Protein AF-A0A7K4FRY7-F1 (afdb_monomer)

Secondary structure (DSSP, 8-state):
--SS----PPEEEEEEEGGGHHHHHHHHHHHHHHTTTS--EEEEEEEPP-SSHHHHHHHHHHHHHHSS-SEEE----HHHHHHHHHHHHHHT--TTGGGGSSEEEETTEEEE-TTTT--HHHHTTSTT--S----S-HHHHHHHHHHHHH-SSGGGHHHHTTTHHHHTTT-EE-TTT--EESSSS--HHHHHHHHS--

pLDDT: mean 86.79, std 13.36, range [37.81, 98.06]

Foldseek 3Di:
DPPPPPPPAAEEEEEEEPLCPLLSVVVVVVVCVVCVPRHHHYHYHYDYADLDVVLRLLSRLLPVLVDPHQEYEYSDALLLLVLVLVVCVVVVFQFPNVLLDQWDDDPNHIYGHPRSPPHLVNVVVPPSRDDHRDHSHPSSNVSSVVCVVPCVPSPVSVVCVVVSCVSLPCWDAAPRRGTTDNDDYHDPSRVVCVVDPD

Nearest PDB structures (foldseek):
  3dlb-assembly1_B  TM=5.133E-01  e=4.926E-01  Thermus thermophilus
  6mmr-assembly1_A  TM=5.847E-01  e=1.868E+00  Rattus norvegicus
  8wgc-assembly1_A  TM=3.407E-01  e=6.276E-01  Homo sapiens
  6mmp-assembly1_C  TM=5.181E-01  e=7.523E+00  Rattus norvegicus

Mean predicted aligned error: 6.21 Å

Solvent-accessible surface area (backbone atoms only — not comparable to full-atom values): 11343 Å² total; per-residue (Å²): 144,81,79,80,78,73,64,78,60,52,45,34,35,38,45,40,38,71,62,30,49,48,50,41,55,52,49,51,54,51,51,54,66,76,30,72,91,56,69,57,47,74,43,80,43,80,45,80,74,37,67,44,60,69,56,28,53,47,52,48,40,45,50,57,70,72,47,90,46,48,37,36,38,37,59,47,29,19,54,55,47,46,29,48,52,53,48,19,60,77,68,76,50,55,37,65,66,70,60,67,41,48,60,47,76,56,98,89,26,40,38,35,19,86,31,41,88,35,44,67,75,70,44,51,82,39,92,65,44,87,73,78,78,65,57,69,16,61,67,56,36,49,43,43,53,49,44,56,72,75,44,78,68,72,68,64,46,69,64,47,67,75,45,49,64,68,76,51,59,86,48,33,59,15,79,81,60,56,31,40,28,89,58,89,51,67,45,75,67,58,48,55,47,70,78,54,73,129

Structure (mmCIF, N/CA/C/O backbone):
data_AF-A0A7K4FRY7-F1
#
_entry.id   AF-A0A7K4FRY7-F1
#
loop_
_atom_site.group_PDB
_atom_site.id
_atom_site.type_symbol
_atom_site.label_atom_id
_atom_site.label_alt_id
_atom_site.label_comp_id
_atom_site.label_asym_id
_atom_site.label_entity_id
_atom_site.label_seq_id
_atom_site.pdbx_PDB_ins_code
_atom_site.Cartn_x
_atom_site.Cartn_y
_atom_site.Cartn_z
_atom_site.occupancy
_atom_site.B_iso_or_equiv
_atom_site.auth_seq_id
_atom_site.auth_comp_id
_atom_site.auth_asym_id
_atom_site.auth_atom_id
_atom_site.pdbx_PDB_model_num
ATOM 1 N N . MET A 1 1 ? -31.327 4.475 32.061 1.00 37.81 1 MET A N 1
ATOM 2 C CA . MET A 1 1 ? -31.186 4.669 30.601 1.00 37.81 1 MET A CA 1
ATOM 3 C C . MET A 1 1 ? -29.724 4.958 30.211 1.00 37.81 1 MET A C 1
ATOM 5 O O . MET A 1 1 ? -29.478 5.828 29.396 1.00 37.81 1 MET A O 1
ATOM 9 N N . SER A 1 2 ? -28.739 4.248 30.789 1.00 42.50 2 SER A N 1
ATOM 10 C CA . SER A 1 2 ? -27.300 4.575 30.643 1.00 42.50 2 SER A CA 1
ATOM 11 C C . SER A 1 2 ? -26.403 3.370 30.312 1.00 42.50 2 SER A C 1
ATOM 13 O O . SER A 1 2 ? -25.190 3.439 30.464 1.00 42.50 2 SER A O 1
ATOM 15 N N . LYS A 1 3 ? -26.988 2.252 29.863 1.00 39.41 3 LYS A N 1
ATOM 16 C CA . LYS A 1 3 ? -26.251 1.023 29.504 1.00 39.41 3 LYS A CA 1
ATOM 17 C C . LYS A 1 3 ? -26.296 0.667 28.012 1.00 39.41 3 LYS A C 1
ATOM 19 O O . LYS A 1 3 ? -25.633 -0.276 27.611 1.00 39.41 3 LYS A O 1
ATOM 24 N N . PHE A 1 4 ? -27.050 1.418 27.203 1.00 39.78 4 PHE A N 1
ATOM 25 C CA . PHE A 1 4 ? -27.209 1.175 25.760 1.00 39.78 4 PHE A CA 1
ATOM 26 C C . PHE A 1 4 ? -26.283 2.026 24.873 1.00 39.78 4 PHE A C 1
ATOM 28 O O . PHE A 1 4 ? -26.120 1.709 23.705 1.00 39.78 4 PHE A O 1
ATOM 35 N N . LEU A 1 5 ? -25.640 3.055 25.437 1.00 41.69 5 LEU A N 1
ATOM 36 C CA . LEU A 1 5 ? -24.681 3.934 24.750 1.00 41.69 5 LEU A CA 1
ATOM 37 C C . LEU A 1 5 ? -23.221 3.589 25.097 1.00 41.69 5 LEU A C 1
ATOM 39 O O . LEU A 1 5 ? -22.348 4.448 25.094 1.00 41.69 5 LEU A O 1
ATOM 43 N N . GLN A 1 6 ? -22.927 2.318 25.384 1.00 42.66 6 GLN A N 1
ATOM 44 C CA . GLN A 1 6 ? -21.614 1.777 25.016 1.00 42.66 6 GLN A CA 1
ATOM 45 C C . GLN A 1 6 ? -21.682 1.428 23.526 1.00 42.66 6 GLN A C 1
ATOM 47 O O . GLN A 1 6 ? -21.620 0.263 23.135 1.00 42.66 6 GLN A O 1
ATOM 52 N N . GLU A 1 7 ? -21.912 2.444 22.692 1.00 49.22 7 GLU A N 1
ATOM 53 C CA . GLU A 1 7 ? -21.768 2.323 21.248 1.00 49.22 7 GLU A CA 1
ATOM 54 C C . GLU A 1 7 ? -20.340 1.845 21.004 1.00 49.22 7 GLU A C 1
ATOM 56 O O . GLU A 1 7 ? -19.377 2.477 21.446 1.00 49.22 7 GLU A O 1
ATOM 61 N N . LYS A 1 8 ? -20.201 0.657 20.407 1.00 57.84 8 LYS A N 1
ATOM 62 C CA . LYS A 1 8 ? -18.902 0.097 20.043 1.00 57.84 8 LYS A CA 1
ATOM 63 C C . LYS A 1 8 ? -18.174 1.153 19.220 1.00 57.84 8 LYS A C 1
ATOM 65 O O . LYS A 1 8 ? -18.564 1.391 18.079 1.00 57.84 8 LYS A O 1
ATOM 70 N N . ARG A 1 9 ? -17.146 1.779 19.804 1.00 73.12 9 ARG A N 1
ATOM 71 C CA . ARG A 1 9 ? -16.251 2.661 19.057 1.00 73.12 9 ARG A CA 1
ATOM 72 C C . ARG A 1 9 ? -15.745 1.868 17.872 1.00 73.12 9 ARG A C 1
ATOM 74 O O . ARG A 1 9 ? -15.279 0.736 18.027 1.00 73.12 9 ARG A O 1
ATOM 81 N N . GLU A 1 10 ? -15.929 2.423 16.689 1.00 85.00 10 GLU A N 1
ATOM 82 C CA . GLU A 1 10 ? -15.455 1.762 15.494 1.00 85.00 10 GLU A CA 1
ATOM 83 C C . GLU A 1 10 ? -13.928 1.733 15.530 1.00 85.00 10 GLU A C 1
ATOM 85 O O . GLU A 1 10 ? -13.289 2.766 15.729 1.00 85.00 10 GLU A O 1
ATOM 90 N N . LYS A 1 11 ? -13.354 0.536 15.401 1.00 92.75 11 LYS A N 1
ATOM 91 C CA . LYS A 1 11 ? -11.907 0.343 15.366 1.00 92.75 11 LYS A CA 1
ATOM 92 C C . LYS A 1 11 ? -11.434 0.401 13.922 1.00 92.75 11 LYS A C 1
ATOM 94 O O . LYS A 1 11 ? -11.925 -0.364 13.084 1.00 92.75 11 LYS A O 1
ATOM 99 N N . ILE A 1 12 ? -10.494 1.295 13.653 1.00 95.31 12 ILE A N 1
ATOM 100 C CA . ILE A 1 12 ? -9.891 1.502 12.340 1.00 95.31 12 ILE A CA 1
ATOM 101 C C . ILE A 1 12 ? -8.405 1.187 12.460 1.00 95.31 12 ILE A C 1
ATOM 103 O O . ILE A 1 12 ? -7.722 1.739 13.321 1.00 95.31 12 ILE A O 1
ATOM 107 N N . LEU A 1 13 ? -7.902 0.321 11.585 1.00 97.81 13 LEU A N 1
ATOM 108 C CA . LEU A 1 13 ? -6.469 0.101 11.437 1.00 97.81 13 LEU A CA 1
ATOM 109 C C . LEU A 1 13 ? -5.967 0.925 10.256 1.00 97.81 13 LEU A C 1
ATOM 111 O O . LEU A 1 13 ? -6.403 0.697 9.134 1.00 97.81 13 LEU A O 1
ATOM 115 N N . LEU A 1 14 ? -5.029 1.834 10.488 1.00 98.06 14 LEU A N 1
ATOM 116 C CA . LEU A 1 14 ? -4.266 2.479 9.428 1.00 98.06 14 LEU A CA 1
ATOM 117 C C . LEU A 1 14 ? -2.899 1.796 9.360 1.00 98.06 14 LEU A C 1
ATOM 119 O O . LEU A 1 14 ? -2.121 1.844 10.316 1.00 98.06 14 LEU A O 1
ATOM 123 N N . ILE A 1 15 ? -2.642 1.109 8.251 1.00 98.00 15 ILE A N 1
ATOM 124 C CA . ILE A 1 15 ? -1.425 0.323 8.045 1.00 98.00 15 ILE A CA 1
ATOM 125 C C . ILE A 1 15 ? -0.577 0.920 6.931 1.00 98.00 15 ILE A C 1
ATOM 127 O O . ILE A 1 15 ? -1.100 1.275 5.879 1.00 98.00 15 ILE A O 1
ATOM 131 N N . TYR A 1 16 ? 0.728 1.024 7.165 1.00 97.31 16 TYR A N 1
ATOM 132 C CA . TYR A 1 16 ? 1.634 1.775 6.299 1.00 97.31 16 TYR A CA 1
ATOM 133 C C . TYR A 1 16 ? 3.074 1.275 6.393 1.00 97.31 16 TYR A C 1
ATOM 135 O O . TYR A 1 16 ? 3.436 0.618 7.365 1.00 97.31 16 TYR A O 1
ATOM 143 N N . SER A 1 17 ? 3.901 1.589 5.399 1.00 96.06 17 SER A N 1
ATOM 144 C CA . SER A 1 17 ? 5.364 1.468 5.465 1.00 96.06 17 SER A CA 1
ATOM 145 C C . SER A 1 17 ? 6.004 2.842 5.693 1.00 96.06 17 SER A C 1
ATOM 147 O O . SER A 1 17 ? 5.338 3.869 5.579 1.00 96.06 17 SER A O 1
ATOM 149 N N . GLU A 1 18 ? 7.298 2.869 6.018 1.00 94.31 18 GLU A N 1
ATOM 150 C CA . GLU A 1 18 ? 8.058 4.098 6.306 1.00 94.31 18 GLU A CA 1
ATOM 151 C C . GLU A 1 18 ? 7.831 5.266 5.324 1.00 94.31 18 GLU A C 1
ATOM 153 O O . GLU A 1 18 ? 7.579 6.370 5.805 1.00 94.31 18 GLU A O 1
ATOM 158 N N . PRO A 1 19 ? 7.789 5.064 3.994 1.00 92.75 19 PRO A N 1
ATOM 159 C CA . PRO A 1 19 ? 7.612 6.166 3.041 1.00 92.75 19 PRO A CA 1
ATOM 160 C C . PRO A 1 19 ? 6.249 6.867 3.125 1.00 92.75 19 PRO A C 1
ATOM 162 O O . PRO A 1 19 ? 6.096 7.972 2.620 1.00 92.75 19 PRO A O 1
ATOM 165 N N . PHE A 1 20 ? 5.264 6.247 3.782 1.00 94.56 20 PHE A N 1
ATOM 166 C CA . PHE A 1 20 ? 3.913 6.779 3.956 1.00 94.56 20 PHE A CA 1
ATOM 167 C C . PHE A 1 20 ? 3.633 7.277 5.378 1.00 94.56 20 PHE A C 1
ATOM 169 O O . PHE A 1 20 ? 2.475 7.501 5.728 1.00 94.56 20 PHE A O 1
ATOM 176 N N . GLU A 1 21 ? 4.647 7.423 6.232 1.00 94.00 21 GLU A N 1
ATOM 177 C CA . GLU A 1 21 ? 4.455 7.815 7.634 1.00 94.00 21 GLU A CA 1
ATOM 178 C C . GLU A 1 21 ? 3.794 9.195 7.774 1.00 94.00 21 GLU A C 1
ATOM 180 O O . GLU A 1 21 ? 2.769 9.319 8.445 1.00 94.00 21 GLU A O 1
ATOM 185 N N . GLU A 1 22 ? 4.297 10.205 7.061 1.00 92.75 22 GLU A N 1
ATOM 186 C CA . GLU A 1 22 ? 3.718 11.557 7.052 1.00 92.75 22 GLU A CA 1
ATOM 187 C C . GLU A 1 22 ? 2.267 11.556 6.532 1.00 92.75 22 GLU A C 1
ATOM 189 O O . GLU A 1 22 ? 1.369 12.143 7.143 1.00 92.75 22 GLU A O 1
ATOM 194 N N . VAL A 1 23 ? 2.013 10.815 5.447 1.00 94.38 23 VAL A N 1
ATOM 195 C CA . VAL A 1 23 ? 0.677 10.657 4.845 1.00 94.38 23 VAL A CA 1
ATOM 196 C C . VAL A 1 23 ? -0.291 9.963 5.811 1.00 94.38 23 VAL A C 1
ATOM 198 O O . VAL A 1 23 ? -1.461 10.331 5.916 1.00 94.38 23 VAL A O 1
ATOM 201 N N . SER A 1 24 ? 0.197 8.978 6.562 1.00 94.94 24 SER A N 1
ATOM 202 C CA . SER A 1 24 ? -0.584 8.237 7.556 1.00 94.94 24 SER A CA 1
ATOM 203 C C . SER A 1 24 ? -1.015 9.120 8.722 1.00 94.94 24 SER A C 1
ATOM 205 O O . SER A 1 24 ? -2.172 9.067 9.145 1.00 94.94 24 SER A O 1
ATOM 207 N N . GLU A 1 25 ? -0.109 9.959 9.222 1.00 94.06 25 GLU A N 1
ATOM 208 C CA . GLU A 1 25 ? -0.418 10.924 10.277 1.00 94.06 25 GLU A CA 1
ATOM 2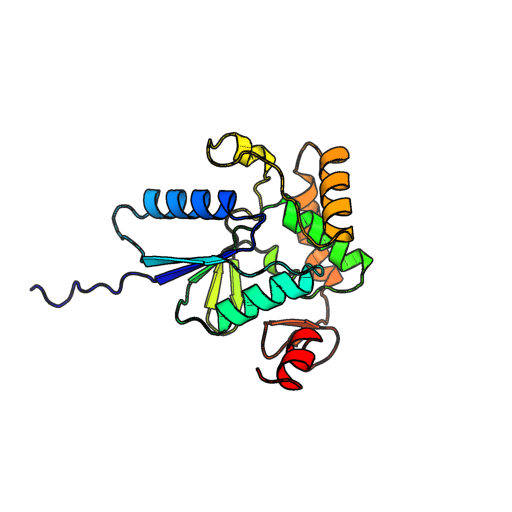09 C C . GLU A 1 25 ? -1.415 11.985 9.799 1.00 94.06 25 GLU A C 1
ATOM 211 O O . GLU A 1 25 ? -2.363 12.312 10.520 1.00 94.06 25 GLU A O 1
ATOM 216 N N . LEU A 1 26 ? -1.268 12.476 8.563 1.00 93.62 26 LEU A N 1
ATOM 217 C CA . LEU A 1 26 ? -2.243 13.380 7.953 1.00 93.62 26 LEU A CA 1
ATOM 218 C C . LEU A 1 26 ? -3.634 12.733 7.884 1.00 93.62 26 LEU A C 1
ATOM 220 O O . LEU A 1 26 ? -4.614 13.318 8.350 1.00 93.62 26 LEU A O 1
ATOM 224 N N . LEU A 1 27 ? -3.729 11.504 7.370 1.00 94.44 27 LEU A N 1
ATOM 225 C CA . LEU A 1 27 ? -5.000 10.785 7.274 1.00 94.44 27 LEU A CA 1
ATOM 226 C C . LEU A 1 27 ? -5.644 10.551 8.636 1.00 94.44 27 LEU A C 1
ATOM 228 O O . LEU A 1 27 ? -6.855 10.727 8.774 1.00 94.44 27 LEU A O 1
ATOM 232 N N . LYS A 1 28 ? -4.860 10.205 9.660 1.00 94.38 28 LYS A N 1
ATOM 233 C CA . LYS A 1 28 ? -5.368 10.084 11.028 1.00 94.38 28 LYS A CA 1
ATOM 234 C C . LYS A 1 28 ? -6.007 11.393 11.498 1.00 94.38 28 LYS A C 1
ATOM 236 O O . LYS A 1 28 ? -7.158 11.371 11.934 1.00 94.38 28 LYS A O 1
ATOM 241 N N . LYS A 1 29 ? -5.312 12.527 11.345 1.00 92.06 29 LYS A N 1
ATOM 242 C CA . LYS A 1 29 ? -5.844 13.853 11.712 1.00 92.06 29 LYS A CA 1
ATOM 243 C C . LYS A 1 29 ? -7.112 14.196 10.932 1.00 92.06 29 LYS A C 1
ATOM 245 O O . LYS A 1 29 ? -8.061 14.723 11.511 1.00 92.06 29 LYS A O 1
ATOM 250 N N . MET A 1 30 ? -7.151 13.888 9.634 1.00 91.12 30 MET A N 1
ATOM 251 C CA . MET A 1 30 ? -8.336 14.103 8.798 1.00 91.12 30 MET A CA 1
ATOM 252 C C . MET A 1 30 ? -9.522 13.278 9.296 1.00 91.12 30 MET A C 1
ATOM 254 O O . MET A 1 30 ? -10.603 13.830 9.499 1.00 91.12 30 MET A O 1
ATOM 258 N N . ILE A 1 31 ? -9.327 11.980 9.549 1.00 91.06 31 ILE A N 1
ATOM 259 C CA . ILE A 1 31 ? -10.378 11.098 10.070 1.00 91.06 31 ILE A CA 1
ATOM 260 C C . ILE A 1 31 ? -10.896 11.646 11.402 1.00 91.06 31 ILE A C 1
ATOM 262 O O . ILE A 1 31 ? -12.094 11.885 11.523 1.00 91.06 31 ILE A O 1
ATOM 266 N N . GLU A 1 32 ? -10.012 11.936 12.360 1.00 89.69 32 GLU A N 1
ATOM 267 C CA . GLU A 1 32 ? -10.384 12.501 13.665 1.00 89.69 32 GLU A CA 1
ATOM 268 C C . GLU A 1 32 ? -11.163 13.822 13.532 1.00 89.69 32 GLU A C 1
ATOM 270 O O . GLU A 1 32 ? -12.135 14.058 14.258 1.00 89.69 32 GLU A O 1
ATOM 275 N N . ALA A 1 33 ? -10.784 14.675 12.574 1.00 88.19 33 ALA A N 1
ATOM 276 C CA . ALA A 1 33 ? -11.462 15.939 12.303 1.00 88.19 33 ALA A CA 1
ATOM 277 C C . ALA A 1 33 ? -12.863 15.758 11.694 1.00 88.19 33 ALA A C 1
ATOM 279 O O . ALA A 1 33 ? -13.766 16.532 12.031 1.00 88.19 33 ALA A O 1
ATOM 280 N N . PHE A 1 34 ? -13.067 14.755 10.834 1.00 85.50 34 PHE A N 1
ATOM 281 C CA . PHE A 1 34 ? -14.377 14.437 10.254 1.00 85.50 34 PHE A CA 1
ATOM 282 C C . PHE A 1 34 ? -15.293 13.696 11.233 1.00 85.50 34 PHE A C 1
ATOM 284 O O . PHE A 1 34 ? -16.514 13.841 11.173 1.00 85.50 34 PHE A O 1
ATOM 291 N N . THR A 1 35 ? -14.728 12.947 12.180 1.00 82.62 35 THR A N 1
ATOM 292 C CA . THR A 1 35 ? -15.480 12.103 13.116 1.00 82.62 35 THR A CA 1
ATOM 293 C C . THR A 1 35 ? -15.649 12.725 14.506 1.00 82.62 35 THR A C 1
ATOM 295 O O . THR A 1 35 ? -15.834 12.002 15.483 1.00 82.62 35 THR A O 1
ATOM 298 N N . LYS A 1 36 ? -15.625 14.059 14.638 1.00 69.62 36 LYS A N 1
ATOM 299 C CA . LYS A 1 36 ? -15.703 14.774 15.937 1.00 69.62 36 LYS A CA 1
ATOM 300 C C . LYS A 1 36 ? -16.836 14.312 16.869 1.00 69.62 36 LYS A C 1
ATOM 302 O O . LYS A 1 36 ? -16.687 14.392 18.083 1.00 69.62 36 LYS A O 1
ATOM 307 N N . ASN A 1 37 ? -17.944 13.819 16.311 1.00 70.00 37 ASN A N 1
ATOM 308 C CA . ASN A 1 37 ? -19.120 13.369 17.067 1.00 70.00 37 ASN A CA 1
ATOM 309 C C . ASN A 1 37 ? -19.148 11.853 17.351 1.00 70.00 37 ASN A C 1
ATOM 311 O O . ASN A 1 37 ? -19.967 11.399 18.143 1.00 70.00 37 ASN A O 1
ATOM 315 N N . PHE A 1 38 ? -18.270 11.072 16.722 1.00 73.38 38 PHE A N 1
ATOM 316 C CA . PHE A 1 38 ? -18.170 9.619 16.856 1.00 73.38 38 PHE A CA 1
ATOM 317 C C . PHE A 1 38 ? -16.684 9.267 16.833 1.00 73.38 38 PHE A C 1
ATOM 319 O O . PHE A 1 38 ? -16.151 8.997 15.775 1.00 73.38 38 PHE A O 1
ATOM 326 N N . LEU A 1 39 ? -15.983 9.369 17.966 1.00 74.25 39 LEU A N 1
ATOM 327 C CA . LEU A 1 39 ? -14.526 9.177 18.041 1.00 74.25 39 LEU A CA 1
ATOM 328 C C . LEU A 1 39 ? -14.149 7.706 17.755 1.00 74.25 39 LEU A C 1
ATOM 330 O O . LEU A 1 39 ? -14.328 6.872 18.656 1.00 74.25 39 LEU A O 1
ATOM 334 N N . PRO A 1 40 ? -13.632 7.356 16.555 1.00 83.88 40 PRO A N 1
ATOM 335 C CA . PRO A 1 40 ? -13.160 6.007 16.293 1.00 83.88 40 PRO A CA 1
ATOM 336 C C . PRO A 1 40 ? -11.874 5.745 17.083 1.00 83.88 40 PRO A C 1
ATOM 338 O O . PRO A 1 40 ? -11.124 6.659 17.427 1.00 83.88 40 PRO A O 1
ATOM 341 N N . GLU A 1 41 ? -11.602 4.476 17.361 1.00 91.12 41 GLU A N 1
ATOM 342 C CA . GLU A 1 41 ? -10.298 4.052 17.861 1.00 91.12 41 GLU A CA 1
ATOM 343 C C . GLU A 1 41 ? -9.398 3.779 16.651 1.00 91.12 41 GLU A C 1
ATOM 345 O O . GLU A 1 41 ? -9.561 2.764 15.970 1.00 91.12 41 GLU A O 1
ATOM 350 N N . ILE A 1 42 ? -8.494 4.715 16.347 1.00 94.00 42 ILE A N 1
ATOM 351 C CA . ILE A 1 42 ? -7.560 4.596 15.221 1.00 94.00 42 ILE A CA 1
ATOM 352 C C . ILE A 1 42 ? -6.242 4.021 15.727 1.00 94.00 42 ILE A C 1
ATOM 354 O O . ILE A 1 42 ? -5.526 4.655 16.504 1.00 94.00 42 ILE A O 1
ATOM 358 N N . ARG A 1 43 ? -5.900 2.827 15.247 1.00 96.06 43 ARG A N 1
ATOM 359 C CA . ARG A 1 43 ? -4.606 2.195 15.479 1.00 96.06 43 ARG A CA 1
ATOM 360 C C . ARG A 1 43 ? -3.712 2.409 14.266 1.00 96.06 43 ARG A C 1
ATOM 362 O O . ARG A 1 43 ? -4.085 2.053 13.154 1.00 96.06 43 ARG A O 1
ATOM 369 N N . LEU A 1 44 ? -2.520 2.940 14.503 1.00 97.19 44 LEU A N 1
ATOM 370 C CA . LEU A 1 44 ? -1.454 3.020 13.511 1.00 97.19 44 LEU A CA 1
ATOM 371 C C . LEU A 1 44 ? -0.595 1.752 13.581 1.00 97.19 44 LEU A C 1
ATOM 373 O O . LEU A 1 44 ? -0.232 1.311 14.675 1.00 97.19 44 LEU A O 1
ATOM 377 N N . PHE A 1 45 ? -0.267 1.162 12.434 1.00 98.00 45 PHE A N 1
ATOM 378 C CA . PHE A 1 45 ? 0.676 0.050 12.359 1.00 98.00 45 PHE A CA 1
ATOM 379 C C . PHE A 1 45 ? 1.662 0.230 11.206 1.00 98.00 45 PHE A C 1
ATOM 381 O O . PHE A 1 45 ? 1.287 0.158 10.036 1.00 98.00 45 PHE A O 1
ATOM 388 N N . LYS A 1 46 ? 2.935 0.423 11.559 1.00 98.06 46 LYS A N 1
ATOM 389 C CA . LYS A 1 46 ? 4.046 0.514 10.613 1.00 98.06 46 LYS A CA 1
ATOM 390 C C . LYS A 1 46 ? 4.578 -0.887 10.308 1.00 98.06 46 LYS A C 1
ATOM 392 O O . LYS A 1 46 ? 5.021 -1.589 11.217 1.00 98.06 46 LYS A O 1
ATOM 397 N N . VAL A 1 47 ? 4.546 -1.294 9.043 1.00 97.25 47 VAL A N 1
ATOM 398 C CA . VAL A 1 47 ? 5.253 -2.482 8.557 1.00 97.25 47 VAL A CA 1
ATOM 399 C C . VAL A 1 47 ? 6.695 -2.135 8.206 1.00 97.25 47 VAL A C 1
ATOM 401 O O . VAL A 1 47 ? 6.997 -1.030 7.755 1.00 97.25 47 VAL A O 1
ATOM 404 N N . GLU A 1 48 ? 7.587 -3.106 8.373 1.00 95.81 48 GLU A N 1
ATOM 405 C CA . GLU A 1 48 ? 8.948 -2.987 7.868 1.00 95.81 48 GLU A CA 1
ATOM 406 C C . GLU A 1 48 ? 8.962 -3.100 6.340 1.00 95.81 48 GLU A C 1
ATOM 408 O O . GLU A 1 48 ? 8.475 -4.079 5.762 1.00 95.81 48 GLU A O 1
ATOM 413 N N . GLU A 1 49 ? 9.555 -2.099 5.699 1.00 95.00 49 GLU A N 1
ATOM 414 C CA . GLU A 1 49 ? 9.726 -2.062 4.255 1.00 95.00 49 GLU A CA 1
ATOM 415 C C . GLU A 1 49 ? 10.808 -3.046 3.783 1.00 95.00 49 GLU A C 1
ATOM 417 O O . GLU A 1 49 ? 11.883 -3.153 4.386 1.00 95.00 49 GLU A O 1
ATOM 422 N N . SER A 1 50 ? 10.517 -3.729 2.677 1.00 95.94 50 SER A N 1
ATOM 423 C CA . SER A 1 50 ? 11.373 -4.709 1.999 1.00 95.94 50 SER A CA 1
ATOM 424 C C . SER A 1 50 ? 11.931 -4.134 0.694 1.00 95.94 50 SER A C 1
ATOM 426 O O . SER A 1 50 ? 11.346 -3.216 0.128 1.00 95.94 50 SER A O 1
ATOM 428 N N . GLU A 1 51 ? 13.013 -4.721 0.179 1.00 96.12 51 GLU A N 1
ATOM 429 C CA . GLU A 1 51 ? 13.585 -4.377 -1.140 1.00 96.12 51 GLU A CA 1
ATOM 430 C C . GLU A 1 51 ? 12.676 -4.766 -2.322 1.00 96.12 51 GLU A C 1
ATOM 432 O O . GLU A 1 51 ? 12.912 -4.345 -3.445 1.00 96.12 51 GLU A O 1
ATOM 437 N N . ASP A 1 52 ? 11.638 -5.566 -2.068 1.00 95.75 52 ASP A N 1
ATOM 438 C CA . ASP A 1 52 ? 10.579 -5.904 -3.017 1.00 95.75 52 ASP A CA 1
ATOM 439 C C . ASP A 1 52 ? 9.271 -5.254 -2.536 1.00 95.75 52 ASP A C 1
ATOM 441 O O . ASP A 1 52 ? 8.739 -5.611 -1.473 1.00 95.75 52 ASP A O 1
ATOM 445 N N . VAL A 1 53 ? 8.731 -4.302 -3.306 1.00 96.81 53 VAL A N 1
ATOM 446 C CA . VAL A 1 53 ? 7.493 -3.586 -2.945 1.00 96.81 53 VAL A CA 1
ATOM 447 C C . VAL A 1 53 ? 6.311 -4.546 -2.783 1.00 96.81 53 VAL A C 1
ATOM 449 O O . VAL A 1 53 ? 5.476 -4.366 -1.893 1.00 96.81 53 VAL A O 1
ATOM 452 N N . ASN A 1 54 ? 6.269 -5.632 -3.558 1.00 97.00 54 ASN A N 1
ATOM 453 C CA . ASN A 1 54 ? 5.233 -6.649 -3.433 1.00 97.00 54 ASN A CA 1
ATOM 454 C C . ASN A 1 54 ? 5.352 -7.438 -2.115 1.00 97.00 54 ASN A C 1
ATOM 456 O O . ASN A 1 54 ? 4.330 -7.867 -1.574 1.00 97.00 54 ASN A O 1
ATOM 460 N N . GLU A 1 55 ? 6.561 -7.609 -1.562 1.00 97.25 55 GLU A N 1
ATOM 461 C CA . GLU A 1 55 ? 6.749 -8.196 -0.226 1.00 97.25 55 GLU A CA 1
ATOM 462 C C . GLU A 1 55 ? 6.255 -7.237 0.866 1.00 97.25 55 GLU A C 1
ATOM 464 O O . GLU A 1 55 ? 5.586 -7.665 1.809 1.00 97.25 55 GLU A O 1
ATOM 469 N N . THR A 1 56 ? 6.520 -5.936 0.721 1.00 97.50 56 THR A N 1
ATOM 470 C CA . THR A 1 56 ? 6.009 -4.900 1.634 1.00 97.50 56 THR A CA 1
ATOM 471 C C . THR A 1 56 ? 4.479 -4.884 1.653 1.00 97.50 56 THR A C 1
ATOM 473 O O . THR A 1 56 ? 3.877 -5.002 2.723 1.00 97.50 56 THR A O 1
ATOM 476 N N . LEU A 1 57 ? 3.838 -4.841 0.482 1.00 97.50 57 LEU A N 1
ATOM 477 C CA . LEU A 1 57 ? 2.378 -4.912 0.363 1.00 97.50 57 LEU A CA 1
ATOM 478 C C . LEU A 1 57 ? 1.829 -6.229 0.922 1.00 97.50 57 LEU A C 1
ATOM 480 O O . LEU A 1 57 ? 0.822 -6.236 1.630 1.00 97.50 57 LEU A O 1
ATOM 484 N N . TRP A 1 58 ? 2.516 -7.350 0.696 1.00 97.44 58 TRP A N 1
ATOM 485 C CA . TRP A 1 58 ? 2.132 -8.628 1.290 1.00 97.44 58 TRP A CA 1
ATOM 486 C C . TRP A 1 58 ? 2.157 -8.606 2.822 1.00 97.44 58 TRP A C 1
ATOM 488 O O . TRP A 1 58 ? 1.193 -9.071 3.440 1.00 97.44 58 TRP A O 1
ATOM 498 N N . LYS A 1 59 ? 3.196 -8.031 3.444 1.00 97.25 59 LYS A N 1
ATOM 499 C CA . LYS A 1 59 ? 3.272 -7.850 4.906 1.00 97.25 59 LYS A CA 1
ATOM 500 C C . LYS A 1 59 ? 2.094 -7.016 5.415 1.00 97.25 59 LYS A C 1
ATOM 502 O O . LYS A 1 59 ? 1.459 -7.406 6.398 1.00 97.25 59 LYS A O 1
ATOM 507 N N . MET A 1 60 ? 1.758 -5.927 4.716 1.00 97.50 60 MET A N 1
ATOM 508 C CA . MET A 1 60 ? 0.601 -5.087 5.046 1.00 97.50 60 MET A CA 1
ATOM 509 C C . MET A 1 60 ? -0.697 -5.893 4.996 1.00 97.50 60 MET A C 1
ATOM 511 O O . MET A 1 60 ? -1.436 -5.958 5.979 1.00 97.50 60 MET A O 1
ATOM 515 N N . MET A 1 61 ? -0.947 -6.586 3.887 1.00 96.94 61 MET A N 1
ATOM 516 C CA . MET A 1 61 ? -2.174 -7.357 3.712 1.00 96.94 61 MET A CA 1
ATOM 517 C C . MET A 1 61 ? -2.281 -8.507 4.718 1.00 96.94 61 MET A C 1
ATOM 519 O O . MET A 1 61 ? -3.344 -8.706 5.301 1.00 96.94 61 MET A O 1
ATOM 523 N N . LYS A 1 62 ? -1.194 -9.239 4.998 1.00 95.56 62 LYS A N 1
ATOM 524 C CA . LYS A 1 62 ? -1.203 -10.313 6.006 1.00 95.56 62 LYS A CA 1
ATOM 525 C C . LYS A 1 62 ? -1.515 -9.785 7.400 1.00 95.56 62 LYS A C 1
ATOM 527 O O . LYS A 1 62 ? -2.343 -10.385 8.084 1.00 95.56 62 LYS A O 1
ATOM 532 N N . PHE A 1 63 ? -0.898 -8.678 7.812 1.00 96.56 63 PHE A N 1
ATOM 533 C CA . PHE A 1 63 ? -1.190 -8.087 9.115 1.00 96.56 63 PHE A CA 1
ATOM 534 C C . PHE A 1 63 ? -2.638 -7.597 9.189 1.00 96.56 63 PHE A C 1
ATOM 536 O O . PHE A 1 63 ? -3.354 -7.947 10.124 1.00 96.56 63 PHE A O 1
ATOM 543 N N . ALA A 1 64 ? -3.097 -6.853 8.178 1.00 96.75 64 ALA A N 1
ATOM 544 C CA . ALA A 1 64 ? -4.464 -6.345 8.119 1.00 96.75 64 ALA A CA 1
ATOM 545 C C . ALA A 1 64 ? -5.499 -7.473 8.199 1.00 96.75 64 ALA A C 1
ATOM 547 O O . ALA A 1 64 ? -6.495 -7.350 8.907 1.00 96.75 64 ALA A O 1
ATOM 548 N N . LEU A 1 65 ? -5.259 -8.597 7.521 1.00 95.56 65 LEU A N 1
ATOM 549 C CA . LEU A 1 65 ? -6.145 -9.760 7.553 1.00 95.56 65 LEU A CA 1
ATOM 550 C C . LEU A 1 65 ? -6.126 -10.510 8.892 1.00 95.56 65 LEU A C 1
ATOM 552 O O . LEU A 1 65 ? -7.157 -11.056 9.280 1.00 95.56 65 LEU A O 1
ATOM 556 N N . ALA A 1 66 ? -4.999 -10.515 9.605 1.00 95.06 66 ALA A N 1
ATOM 557 C CA . ALA A 1 66 ? -4.873 -11.128 10.929 1.00 95.06 66 ALA A CA 1
ATOM 558 C C . ALA A 1 66 ? -5.387 -10.235 12.075 1.00 95.06 66 ALA A C 1
ATOM 560 O O . ALA A 1 66 ? -5.590 -10.717 13.189 1.00 95.06 66 ALA A O 1
ATOM 561 N N . SER A 1 67 ? -5.578 -8.939 11.822 1.00 96.06 67 SER A N 1
ATOM 562 C CA . SER A 1 67 ? -5.998 -7.969 12.831 1.00 96.06 67 SER A CA 1
ATOM 563 C C . SER A 1 67 ? -7.481 -8.123 13.219 1.00 96.06 67 SER A C 1
ATOM 565 O O . SER A 1 67 ? -8.254 -8.792 12.529 1.00 96.06 67 SER A O 1
ATOM 567 N N . GLU A 1 68 ? -7.930 -7.490 14.305 1.00 94.62 68 GLU A N 1
ATOM 568 C CA . GLU A 1 68 ? -9.346 -7.537 14.722 1.00 94.62 68 GLU A CA 1
ATOM 569 C C . GLU A 1 68 ? -10.225 -6.478 14.027 1.00 94.62 68 GLU A C 1
ATOM 571 O O . GLU A 1 68 ? -11.449 -6.614 13.955 1.00 94.62 68 GLU A O 1
ATOM 576 N N . GLU A 1 69 ? -9.611 -5.421 13.495 1.00 95.94 69 GLU A N 1
ATOM 577 C CA . GLU A 1 69 ? -10.277 -4.266 12.900 1.00 95.94 69 GLU A CA 1
ATOM 578 C C . GLU A 1 69 ? -10.953 -4.639 11.575 1.00 95.94 69 GLU A C 1
ATOM 580 O O . GLU A 1 69 ? -10.363 -5.282 10.707 1.00 95.94 69 GLU A O 1
ATOM 585 N N . LYS A 1 70 ? -12.214 -4.238 11.388 1.00 95.38 70 LYS A N 1
ATOM 586 C CA . LYS A 1 70 ? -12.951 -4.518 10.142 1.00 95.38 70 LYS A CA 1
ATOM 587 C C . LYS A 1 70 ? -12.709 -3.480 9.054 1.00 95.38 70 LYS A C 1
ATOM 589 O O . LYS A 1 70 ? -12.895 -3.798 7.883 1.00 95.38 70 LYS A O 1
ATOM 594 N N . LYS A 1 71 ? -12.332 -2.262 9.444 1.00 96.25 71 LYS A N 1
ATOM 595 C CA . LYS A 1 71 ? -12.002 -1.160 8.543 1.00 96.25 71 LYS A CA 1
ATOM 596 C C . LYS A 1 71 ? -10.498 -0.948 8.550 1.00 96.25 71 LYS A C 1
ATOM 598 O O . LYS A 1 71 ? -9.918 -0.691 9.605 1.00 96.25 71 LYS A O 1
ATOM 603 N N . ILE A 1 72 ? -9.900 -1.064 7.375 1.00 97.94 72 ILE A N 1
ATOM 604 C CA . ILE A 1 72 ? -8.472 -0.893 7.147 1.00 97.94 72 ILE A CA 1
ATOM 605 C C . ILE A 1 72 ? -8.291 0.322 6.242 1.00 97.94 72 ILE A C 1
ATOM 607 O O . ILE A 1 72 ? -8.957 0.421 5.216 1.00 97.94 72 ILE A O 1
ATOM 611 N N . VAL A 1 73 ? -7.414 1.245 6.610 1.00 97.75 73 VAL A N 1
ATOM 612 C CA . VAL A 1 73 ? -7.058 2.416 5.807 1.00 97.75 73 VAL A CA 1
ATOM 613 C C . VAL A 1 73 ? -5.635 2.230 5.301 1.00 97.75 73 VAL A C 1
ATOM 615 O O . VAL A 1 73 ? -4.730 1.932 6.083 1.00 97.75 73 VAL A O 1
ATOM 618 N N . LEU A 1 74 ? -5.454 2.400 3.995 1.00 97.62 74 LEU A N 1
ATOM 619 C CA . LEU A 1 74 ? -4.158 2.374 3.329 1.00 9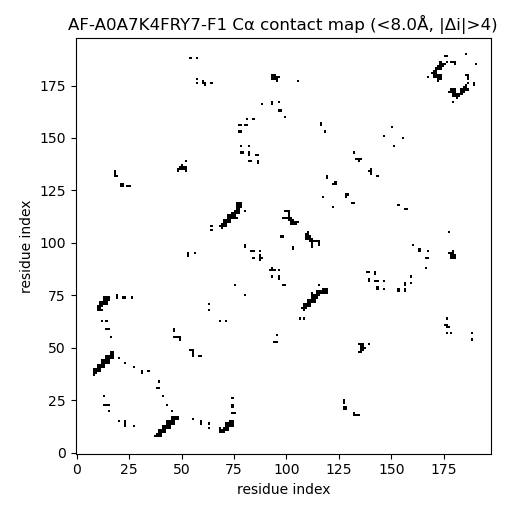7.62 74 LEU A CA 1
ATOM 620 C C . LEU A 1 74 ? -3.811 3.803 2.891 1.00 97.62 74 LEU A C 1
ATOM 622 O O . LEU A 1 74 ? -4.587 4.399 2.144 1.00 97.62 74 LEU A O 1
ATOM 626 N N . PRO A 1 75 ? -2.671 4.371 3.312 1.00 95.56 75 PRO A N 1
ATOM 627 C CA . PRO A 1 75 ? -2.261 5.736 2.968 1.00 95.56 75 PRO A CA 1
ATOM 628 C C . PRO A 1 75 ? -1.649 5.831 1.561 1.00 95.56 75 PRO A C 1
ATOM 630 O O . PRO A 1 75 ? -0.693 6.566 1.347 1.00 95.56 75 PRO A O 1
ATOM 633 N N . ILE A 1 76 ? -2.148 5.037 0.618 1.00 94.06 76 ILE A N 1
ATOM 634 C CA . ILE A 1 76 ? -1.589 4.937 -0.727 1.00 94.06 76 ILE A CA 1
ATOM 635 C C . ILE A 1 76 ? -2.107 6.113 -1.564 1.00 94.06 76 ILE A C 1
ATOM 637 O O . ILE A 1 76 ? -3.315 6.350 -1.598 1.00 94.06 76 ILE A O 1
ATOM 641 N N . THR A 1 77 ? -1.191 6.833 -2.215 1.00 92.44 77 THR A N 1
ATOM 642 C CA . THR A 1 77 ? -1.489 7.983 -3.083 1.00 92.44 77 THR A CA 1
ATOM 643 C C . THR A 1 77 ? -1.653 7.565 -4.540 1.00 92.44 77 THR A C 1
ATOM 645 O O . THR A 1 77 ? -1.238 6.473 -4.936 1.00 92.44 77 THR A O 1
ATOM 648 N N . ALA A 1 78 ? -2.201 8.470 -5.347 1.00 90.19 78 ALA A N 1
ATOM 649 C CA . ALA A 1 78 ? -2.313 8.304 -6.791 1.00 90.19 78 ALA A CA 1
ATOM 650 C C . ALA A 1 78 ? -0.950 8.040 -7.468 1.00 90.19 78 ALA A C 1
ATOM 652 O O . ALA A 1 78 ? -0.859 7.178 -8.335 1.00 90.19 78 ALA A O 1
ATOM 653 N N . ASP A 1 79 ? 0.130 8.702 -7.032 1.00 89.69 79 ASP A N 1
ATOM 654 C CA . ASP A 1 79 ? 1.482 8.498 -7.588 1.00 89.69 79 ASP A CA 1
ATOM 655 C C . ASP A 1 79 ? 1.975 7.067 -7.350 1.00 89.69 79 ASP A C 1
ATOM 657 O O . ASP A 1 79 ? 2.531 6.429 -8.237 1.00 89.69 79 ASP A O 1
ATOM 661 N N . PHE A 1 80 ? 1.748 6.523 -6.149 1.00 93.12 80 PHE A N 1
ATOM 662 C CA . PHE A 1 80 ? 2.131 5.140 -5.875 1.00 93.12 80 PHE A CA 1
ATOM 663 C C . PHE A 1 80 ? 1.327 4.156 -6.719 1.00 93.12 80 PHE A C 1
ATOM 665 O O . PHE A 1 80 ? 1.882 3.160 -7.171 1.00 93.12 80 PHE A O 1
ATOM 672 N N . LEU A 1 81 ? 0.031 4.403 -6.895 1.00 92.38 81 LEU A N 1
ATOM 673 C CA . LEU A 1 81 ? -0.858 3.557 -7.688 1.00 92.38 81 LEU A CA 1
ATOM 674 C C . LEU A 1 81 ? -0.415 3.493 -9.158 1.00 92.38 81 LEU A C 1
ATOM 676 O O . LEU A 1 81 ? -0.200 2.402 -9.695 1.00 92.38 81 LEU A O 1
ATOM 680 N N . LEU A 1 82 ? -0.130 4.649 -9.764 1.00 90.69 82 LEU A N 1
ATOM 681 C CA . LEU A 1 82 ? 0.423 4.722 -11.118 1.00 90.69 82 LEU A CA 1
ATOM 682 C C . LEU A 1 82 ? 1.738 3.941 -11.232 1.00 90.69 82 LEU A C 1
ATOM 684 O O . LEU A 1 82 ? 1.821 2.993 -12.025 1.00 90.69 82 LEU A O 1
ATOM 688 N N . ALA A 1 83 ? 2.701 4.241 -10.358 1.00 92.56 83 ALA A N 1
ATOM 689 C CA . ALA A 1 83 ? 3.982 3.544 -10.322 1.00 92.56 83 ALA A CA 1
ATOM 690 C C . ALA A 1 83 ? 3.819 2.046 -10.128 1.00 92.56 83 ALA A C 1
ATOM 692 O O . ALA A 1 83 ? 4.491 1.248 -10.784 1.00 92.56 83 ALA A O 1
ATOM 693 N N . TYR A 1 84 ? 2.885 1.636 -9.277 1.00 94.12 84 TYR A N 1
ATOM 694 C CA . TYR A 1 84 ? 2.660 0.234 -8.987 1.00 94.12 84 TYR A CA 1
ATOM 695 C C . TYR A 1 84 ? 2.013 -0.481 -10.174 1.00 94.12 84 TYR A C 1
ATOM 697 O O . TYR A 1 84 ? 2.335 -1.642 -10.440 1.00 94.12 84 TYR A O 1
ATOM 705 N N . THR A 1 85 ? 1.171 0.207 -10.943 1.00 92.19 85 THR A N 1
ATOM 706 C CA . THR A 1 85 ? 0.608 -0.296 -12.198 1.00 92.19 85 THR A CA 1
ATOM 707 C C . THR A 1 85 ? 1.690 -0.510 -13.258 1.00 92.19 85 THR A C 1
ATOM 709 O O . THR A 1 85 ? 1.746 -1.588 -13.870 1.00 92.19 85 THR A O 1
ATOM 712 N N . ILE A 1 86 ? 2.601 0.452 -13.439 1.00 92.06 86 ILE A N 1
ATOM 713 C CA . ILE A 1 86 ? 3.737 0.322 -14.367 1.00 92.06 86 ILE A CA 1
ATOM 714 C C . ILE A 1 86 ? 4.693 -0.783 -13.907 1.00 92.06 86 ILE A C 1
ATOM 716 O O . ILE A 1 86 ? 5.072 -1.647 -14.705 1.00 92.06 86 ILE A O 1
ATOM 720 N N . TYR A 1 87 ? 5.039 -0.810 -12.620 1.00 94.81 87 TYR A N 1
ATOM 721 C CA . TYR A 1 87 ? 5.896 -1.824 -12.006 1.00 94.81 87 TYR A CA 1
ATOM 722 C C . TYR A 1 87 ? 5.326 -3.233 -12.203 1.00 94.81 87 TYR A C 1
ATOM 724 O O . TYR A 1 87 ? 5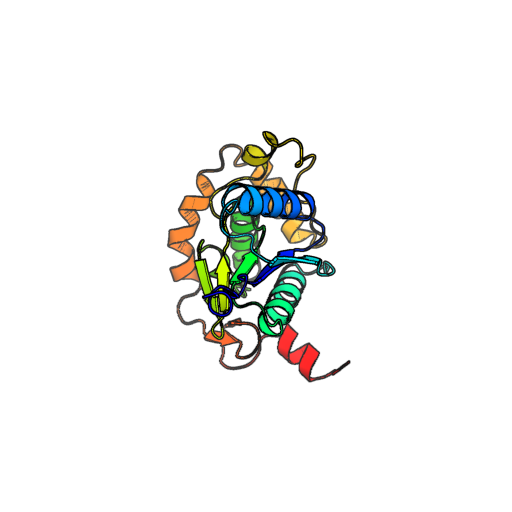.998 -4.130 -12.721 1.00 94.81 87 TYR A O 1
ATOM 732 N N . SER A 1 88 ? 4.051 -3.416 -11.856 1.00 93.94 88 SER A N 1
ATOM 733 C CA . SER A 1 88 ? 3.355 -4.700 -11.962 1.00 93.94 88 SER A CA 1
ATOM 734 C C . SER A 1 88 ? 3.298 -5.193 -13.405 1.00 93.94 88 SER A C 1
ATOM 736 O O . SER A 1 88 ? 3.510 -6.380 -13.658 1.00 93.94 88 SER A O 1
ATOM 738 N N . SER A 1 89 ? 3.062 -4.284 -14.355 1.00 91.62 89 SER A N 1
ATOM 739 C CA . SER A 1 89 ? 3.040 -4.592 -15.789 1.00 91.62 89 SER A CA 1
ATOM 740 C C . SER A 1 89 ? 4.423 -4.970 -16.312 1.00 91.62 89 SER A C 1
ATOM 742 O O . SER A 1 89 ? 4.563 -5.973 -17.012 1.00 91.62 89 SER A O 1
ATOM 744 N N . SER A 1 90 ? 5.454 -4.229 -15.907 1.00 92.50 90 SER A N 1
ATOM 745 C CA . SER A 1 90 ? 6.846 -4.460 -16.313 1.00 92.50 90 SER A CA 1
ATOM 746 C C . SER A 1 90 ? 7.372 -5.818 -15.843 1.00 92.50 90 SER A C 1
ATOM 748 O O . SER A 1 90 ? 8.133 -6.472 -16.553 1.00 92.50 90 SER A O 1
ATOM 750 N N . LEU A 1 91 ? 6.935 -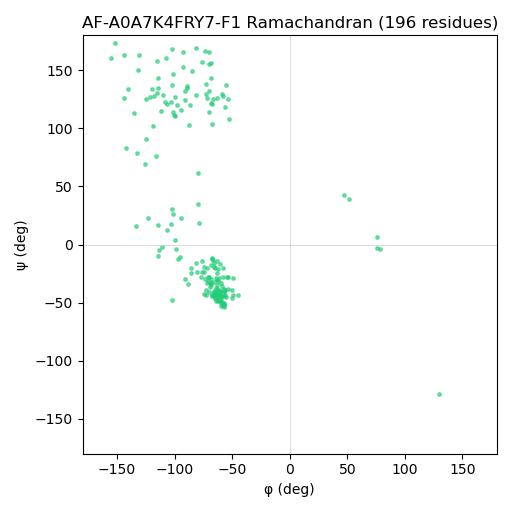6.273 -14.665 1.00 93.25 91 LEU A N 1
ATOM 751 C CA . LEU A 1 91 ? 7.347 -7.553 -14.083 1.00 93.25 91 LEU A CA 1
ATOM 752 C C . LEU A 1 91 ? 6.349 -8.696 -14.302 1.00 93.25 91 LEU A C 1
ATOM 754 O O . LEU A 1 91 ? 6.626 -9.822 -13.883 1.00 93.25 91 LEU A O 1
ATOM 758 N N . SER A 1 92 ? 5.190 -8.430 -14.916 1.00 91.38 92 SER A N 1
ATOM 759 C CA . SER A 1 92 ? 4.060 -9.372 -14.993 1.00 91.38 92 SER A CA 1
ATOM 760 C C . SER A 1 92 ? 3.653 -9.939 -13.617 1.00 91.38 92 SER A C 1
ATOM 762 O O . SER A 1 92 ? 3.350 -11.125 -13.472 1.00 91.38 92 SER A O 1
ATOM 764 N N . GLN A 1 93 ? 3.678 -9.093 -12.582 1.00 93.12 93 GLN A N 1
ATOM 765 C CA . GLN A 1 93 ? 3.359 -9.434 -11.191 1.00 93.12 93 GLN A CA 1
ATOM 766 C C . GLN A 1 93 ? 2.263 -8.507 -10.659 1.00 93.12 93 GLN A C 1
ATOM 768 O O . GLN A 1 93 ? 2.550 -7.461 -10.095 1.00 93.12 93 GLN A O 1
ATOM 773 N N . PHE A 1 94 ? 1.001 -8.910 -10.802 1.00 93.56 94 PHE A N 1
ATOM 774 C CA . PHE A 1 94 ? -0.169 -8.050 -10.565 1.00 93.56 94 PHE A CA 1
ATOM 775 C C . PHE A 1 94 ? -0.782 -8.152 -9.157 1.00 93.56 94 PHE A C 1
ATOM 777 O O . PHE A 1 94 ? -1.966 -7.872 -8.981 1.00 93.56 94 PHE A O 1
ATOM 784 N N . TYR A 1 95 ? -0.016 -8.596 -8.155 1.00 94.81 95 TYR A N 1
ATOM 785 C CA . TYR A 1 95 ? -0.539 -9.104 -6.878 1.00 94.81 95 TYR A CA 1
ATOM 786 C C . TYR A 1 95 ? -1.582 -8.211 -6.202 1.00 94.81 95 TYR A C 1
ATOM 788 O O . TYR A 1 95 ? -2.586 -8.729 -5.726 1.00 94.81 95 TYR A O 1
ATOM 796 N N . TYR A 1 96 ? -1.384 -6.898 -6.152 1.00 94.38 96 TYR A N 1
ATOM 797 C CA . TYR A 1 96 ? -2.266 -6.010 -5.393 1.00 94.38 96 TYR A CA 1
ATOM 798 C C . TYR A 1 96 ? -2.882 -4.895 -6.243 1.00 94.38 96 TYR A C 1
ATOM 800 O O . TYR A 1 96 ? -3.316 -3.887 -5.697 1.00 94.38 96 TYR A O 1
ATOM 808 N N . LEU A 1 97 ? -2.977 -5.074 -7.569 1.00 91.31 97 LEU A N 1
ATOM 809 C CA . LEU A 1 97 ? -3.541 -4.052 -8.469 1.00 91.31 97 LEU A CA 1
ATOM 810 C C . LEU A 1 97 ? -5.003 -3.684 -8.171 1.00 91.31 97 LEU A C 1
ATOM 812 O O . LEU A 1 97 ? -5.478 -2.641 -8.598 1.00 91.31 97 LEU A O 1
ATOM 816 N N . PHE A 1 98 ? -5.734 -4.494 -7.406 1.00 86.44 98 PHE A N 1
ATOM 817 C CA . PHE A 1 98 ? -7.081 -4.126 -6.961 1.00 86.44 98 PHE A CA 1
ATOM 818 C C . PHE A 1 98 ? -7.107 -2.932 -5.984 1.00 86.44 98 PHE A C 1
ATOM 820 O O . PHE A 1 98 ? -8.184 -2.392 -5.740 1.00 86.44 98 PHE A O 1
ATOM 827 N N . MET A 1 99 ? -5.963 -2.521 -5.413 1.00 87.81 99 MET A N 1
ATOM 828 C CA . MET A 1 99 ? -5.870 -1.353 -4.521 1.00 87.81 99 MET A CA 1
ATOM 829 C C . MET A 1 99 ? -6.114 -0.015 -5.236 1.00 87.81 99 MET A C 1
ATOM 831 O O . MET A 1 99 ? -6.330 0.984 -4.562 1.00 87.81 99 MET A O 1
ATOM 835 N N . GLU A 1 100 ? -6.138 -0.004 -6.571 1.00 83.44 100 GLU A N 1
ATOM 836 C CA . GLU A 1 100 ? -6.567 1.138 -7.396 1.00 83.44 100 GLU A CA 1
ATOM 837 C C . GLU A 1 100 ? -8.006 1.576 -7.085 1.00 83.44 100 GLU A C 1
ATOM 839 O O . GLU A 1 100 ? -8.379 2.737 -7.222 1.00 83.44 100 GLU A O 1
ATOM 844 N N . SER A 1 101 ? -8.845 0.643 -6.624 1.00 85.38 101 SER A N 1
ATOM 845 C CA . SER A 1 101 ? -10.181 0.988 -6.150 1.00 85.38 101 SER A CA 1
ATOM 846 C C . SER A 1 101 ? -10.106 1.709 -4.804 1.00 85.38 101 SER A C 1
ATOM 848 O O . SER A 1 101 ? -9.561 1.177 -3.837 1.00 85.38 101 SER A O 1
ATOM 850 N N . SER A 1 102 ? -10.774 2.861 -4.701 1.00 89.06 102 SER A N 1
ATOM 851 C CA . SER A 1 102 ? -10.894 3.630 -3.450 1.00 89.06 102 SER A CA 1
ATOM 852 C C . SER A 1 102 ? -11.433 2.818 -2.270 1.00 89.06 102 SER A C 1
ATOM 854 O O . SER A 1 102 ? -11.138 3.116 -1.110 1.00 89.06 102 SER A O 1
ATOM 856 N N . ILE A 1 103 ? -12.234 1.786 -2.553 1.00 94.44 103 ILE A N 1
ATOM 857 C CA . ILE A 1 103 ? -12.784 0.856 -1.571 1.00 94.44 103 ILE A CA 1
ATOM 858 C C . ILE A 1 103 ? -12.769 -0.556 -2.152 1.00 94.44 103 ILE A C 1
ATOM 860 O O . ILE A 1 103 ? -13.256 -0.785 -3.258 1.00 94.44 103 ILE A O 1
ATOM 864 N N . PHE A 1 104 ? -12.305 -1.529 -1.370 1.00 93.44 104 PHE A N 1
ATOM 865 C CA . PHE A 1 104 ? -12.434 -2.945 -1.713 1.00 93.44 104 PHE A CA 1
ATOM 866 C C . PHE A 1 104 ? -12.686 -3.812 -0.475 1.00 93.44 104 PHE A C 1
ATOM 868 O O . PHE A 1 104 ? -12.502 -3.390 0.668 1.00 93.44 104 PHE A O 1
ATOM 875 N N . SER A 1 105 ? -13.160 -5.039 -0.695 1.00 94.00 105 SER A N 1
ATOM 876 C CA . SER A 1 105 ? -13.439 -6.000 0.377 1.00 94.00 105 SER A CA 1
ATOM 877 C C . SER A 1 105 ? -12.611 -7.265 0.214 1.00 94.00 105 SER A C 1
ATOM 879 O O . SER A 1 105 ? -12.565 -7.846 -0.867 1.00 94.00 105 SER A O 1
ATOM 881 N N . LEU A 1 106 ? -12.003 -7.725 1.307 1.00 93.25 106 LEU A N 1
ATOM 882 C CA . LEU A 1 106 ? -11.214 -8.954 1.336 1.00 93.25 106 LEU A CA 1
ATOM 883 C C . LEU A 1 106 ? -11.404 -9.665 2.680 1.00 93.25 106 LEU A C 1
ATOM 885 O O . LEU A 1 106 ? -11.233 -9.060 3.735 1.00 93.25 106 LEU A O 1
ATOM 889 N N . ASN A 1 107 ? -11.787 -10.947 2.647 1.00 90.31 107 ASN A N 1
ATOM 890 C CA . ASN A 1 107 ? -12.034 -11.790 3.830 1.00 90.31 107 ASN A CA 1
ATOM 891 C C . ASN A 1 107 ? -12.899 -11.117 4.918 1.00 90.31 107 ASN A C 1
ATOM 893 O O . ASN A 1 107 ? -12.613 -11.202 6.111 1.00 90.31 107 ASN A O 1
ATOM 897 N N . GLY A 1 108 ? -13.968 -10.427 4.505 1.00 91.81 108 GLY A N 1
ATOM 898 C CA . GLY A 1 108 ? -14.902 -9.760 5.420 1.00 91.81 108 GLY A CA 1
ATOM 899 C C . GLY A 1 108 ? -14.387 -8.455 6.041 1.00 91.81 108 GLY A C 1
ATOM 900 O O . GLY A 1 108 ? -15.070 -7.893 6.899 1.00 91.81 108 GLY A O 1
ATOM 901 N N . LYS A 1 109 ? -13.217 -7.967 5.613 1.00 95.88 109 LYS A N 1
ATOM 902 C CA . LYS A 1 109 ? -12.685 -6.641 5.944 1.00 95.88 109 LYS A CA 1
ATOM 903 C C . LYS A 1 109 ? -12.903 -5.679 4.786 1.00 95.88 109 LYS A C 1
ATOM 905 O O . LYS A 1 109 ? -12.845 -6.075 3.622 1.00 95.88 109 LYS A O 1
ATOM 910 N N . THR A 1 110 ? -13.135 -4.419 5.125 1.00 97.19 110 THR A N 1
ATOM 911 C CA . THR A 1 110 ? -13.260 -3.306 4.187 1.00 97.19 110 THR A CA 1
ATOM 912 C C . THR A 1 110 ? -11.974 -2.503 4.213 1.00 97.19 110 THR A C 1
ATOM 914 O O . THR A 1 110 ? -11.566 -2.016 5.267 1.00 97.19 110 THR A O 1
ATOM 917 N N . PHE A 1 111 ? -11.355 -2.366 3.052 1.00 97.50 111 PHE A N 1
ATOM 918 C CA . PHE A 1 111 ? -10.166 -1.561 2.848 1.00 97.50 111 PHE A CA 1
ATOM 919 C C . PHE A 1 111 ? -10.564 -0.251 2.178 1.00 97.50 111 PHE A C 1
ATOM 921 O O . PHE A 1 111 ? -11.404 -0.241 1.279 1.00 97.50 111 PHE A O 1
ATOM 928 N N . LEU A 1 112 ? -9.975 0.838 2.654 1.00 96.75 112 LEU A N 1
ATOM 929 C CA . LEU A 1 112 ? -10.193 2.200 2.194 1.00 96.75 112 LEU A CA 1
ATOM 930 C C . LEU A 1 112 ? -8.851 2.759 1.719 1.00 96.75 112 LEU A C 1
ATOM 932 O O . LEU A 1 112 ? -7.881 2.751 2.480 1.00 96.75 112 LEU A O 1
ATOM 936 N N . VAL A 1 113 ? -8.819 3.270 0.494 1.00 95.38 113 VAL A N 1
ATOM 937 C CA . VAL A 1 113 ? -7.675 3.958 -0.115 1.00 95.38 113 VAL A CA 1
ATOM 938 C C . VAL A 1 113 ? -8.097 5.408 -0.378 1.00 95.38 113 VAL A C 1
ATOM 940 O O . VAL A 1 113 ? -8.472 5.769 -1.494 1.00 95.38 113 VAL A O 1
ATOM 943 N N . PRO A 1 114 ? -8.151 6.253 0.669 1.00 93.19 114 PRO A N 1
ATOM 944 C CA . PRO A 1 114 ? -8.760 7.579 0.577 1.00 93.19 114 PRO A CA 1
ATOM 945 C C . PRO A 1 114 ? -8.044 8.513 -0.404 1.00 93.19 114 PRO A C 1
ATOM 947 O O . PRO A 1 114 ? -8.680 9.415 -0.933 1.00 93.19 114 PRO A O 1
ATOM 950 N N . LEU A 1 115 ? -6.755 8.281 -0.663 1.00 92.31 115 LEU A N 1
ATOM 951 C CA . LEU A 1 115 ? -5.909 9.116 -1.518 1.00 92.31 115 LEU A CA 1
ATOM 952 C C . LEU A 1 115 ? -5.679 8.499 -2.907 1.00 92.31 115 LEU A C 1
ATOM 954 O O . LEU A 1 115 ? -4.769 8.920 -3.612 1.00 92.31 115 LEU A O 1
ATOM 958 N N . HIS A 1 116 ? -6.508 7.528 -3.317 1.00 89.44 116 HIS A N 1
ATOM 959 C CA . HIS A 1 116 ? -6.386 6.856 -4.621 1.00 89.44 116 HIS A CA 1
ATOM 960 C C . HIS A 1 116 ? -6.369 7.818 -5.825 1.00 89.44 116 HIS A C 1
ATOM 962 O O . HIS A 1 116 ? -5.772 7.515 -6.848 1.00 89.44 116 HIS A O 1
ATOM 968 N N . SER A 1 117 ? -7.000 8.986 -5.689 1.00 87.88 117 SER A N 1
ATOM 969 C CA . SER A 1 117 ? -7.097 10.032 -6.711 1.00 87.88 117 SER A CA 1
ATOM 970 C C . SER A 1 117 ? -6.369 11.319 -6.310 1.00 87.88 117 SER A C 1
ATOM 972 O O . SER A 1 117 ? -6.702 12.383 -6.816 1.00 87.88 117 SER A O 1
ATOM 974 N N . THR A 1 118 ? -5.474 11.265 -5.321 1.00 88.94 118 THR A N 1
ATOM 975 C CA . THR A 1 118 ? -4.777 12.446 -4.797 1.00 88.94 118 THR A CA 1
ATOM 976 C C . THR A 1 118 ? -3.276 12.227 -4.857 1.00 88.94 118 THR A C 1
ATOM 978 O O . THR A 1 118 ? -2.770 11.234 -4.326 1.00 88.94 118 THR A O 1
ATOM 981 N N . SER A 1 119 ? -2.568 13.145 -5.511 1.00 87.81 119 SER A N 1
ATOM 982 C CA . SER A 1 119 ? -1.114 13.098 -5.643 1.00 87.81 119 SER A CA 1
ATOM 983 C C . SER A 1 119 ? -0.414 13.516 -4.351 1.00 87.81 119 SER A C 1
ATOM 985 O O . SER A 1 119 ? -0.940 14.288 -3.549 1.00 87.81 119 SER A O 1
ATOM 987 N N . ILE A 1 120 ? 0.834 13.093 -4.170 1.00 86.25 120 ILE A N 1
ATOM 988 C CA . ILE A 1 120 ? 1.688 13.588 -3.091 1.00 86.25 120 ILE A CA 1
ATOM 989 C C . ILE A 1 120 ? 1.947 15.093 -3.242 1.00 86.25 120 ILE A C 1
ATOM 991 O O . ILE A 1 120 ? 2.046 15.804 -2.244 1.00 86.25 120 ILE A O 1
ATOM 995 N N . SER A 1 121 ? 1.993 15.599 -4.481 1.00 83.75 121 SER A N 1
ATOM 996 C CA . SER A 1 121 ? 2.201 17.022 -4.758 1.00 83.75 121 SER A CA 1
ATOM 997 C C . SER A 1 121 ? 1.017 17.893 -4.330 1.00 83.75 121 SER A C 1
ATOM 999 O O . SER A 1 121 ? 1.231 18.992 -3.820 1.00 83.75 121 SER A O 1
ATOM 1001 N N . GLU A 1 122 ? -0.216 17.397 -4.445 1.00 84.75 122 GLU A N 1
ATOM 1002 C CA . GLU A 1 122 ? -1.415 18.044 -3.902 1.00 84.75 122 GLU A CA 1
ATOM 1003 C C . GLU A 1 122 ? -1.384 18.067 -2.370 1.00 84.75 122 GLU A C 1
ATOM 1005 O O . GLU A 1 122 ? -1.846 19.023 -1.741 1.00 84.75 122 GLU A O 1
ATOM 1010 N N . LEU A 1 123 ? -0.782 17.044 -1.756 1.00 87.31 123 LEU A N 1
ATOM 1011 C CA . LEU A 1 123 ? -0.645 16.957 -0.307 1.00 87.31 123 LEU A CA 1
ATOM 1012 C C . LEU A 1 123 ? 0.455 17.866 0.261 1.00 87.31 123 LEU A C 1
ATOM 1014 O O . LEU A 1 123 ? 0.427 18.136 1.459 1.00 87.31 123 LEU A O 1
ATOM 1018 N N . TYR A 1 124 ? 1.358 18.422 -0.557 1.00 83.81 124 TYR A N 1
ATOM 1019 C CA . TYR A 1 124 ? 2.348 19.414 -0.100 1.00 83.81 124 TYR A CA 1
ATOM 1020 C C . TYR A 1 124 ? 1.722 20.714 0.422 1.00 83.81 124 TYR A C 1
ATOM 1022 O O . TYR A 1 124 ? 2.390 21.496 1.098 1.00 83.81 124 TYR A O 1
ATOM 1030 N N . ALA A 1 125 ? 0.436 20.957 0.152 1.00 77.88 125 ALA A N 1
ATOM 1031 C CA . ALA A 1 125 ? -0.302 22.034 0.806 1.00 77.88 125 ALA A CA 1
ATOM 1032 C C . ALA A 1 125 ? -0.475 21.807 2.326 1.00 77.88 125 ALA A C 1
ATOM 1034 O O . ALA A 1 125 ? -0.735 22.765 3.059 1.00 77.88 125 ALA A O 1
ATOM 1035 N N . PHE A 1 126 ? -0.330 20.568 2.811 1.00 82.31 126 PHE A N 1
ATOM 1036 C CA . PHE A 1 126 ? -0.374 20.224 4.231 1.00 82.31 126 PHE A CA 1
ATOM 1037 C C . PHE A 1 126 ? 1.027 20.272 4.843 1.00 82.31 126 PHE A C 1
ATOM 1039 O O . PHE A 1 126 ? 1.970 19.682 4.324 1.00 82.31 126 PHE A O 1
ATOM 1046 N N . SER A 1 127 ? 1.153 20.941 5.992 1.00 71.69 127 SER A N 1
ATOM 1047 C CA . SER A 1 127 ? 2.428 21.137 6.704 1.00 71.69 127 SER A CA 1
ATOM 1048 C C . SER A 1 127 ? 3.153 19.844 7.093 1.00 71.69 127 SER A C 1
ATOM 1050 O O . SER A 1 127 ? 4.341 19.867 7.398 1.00 71.69 127 SER A O 1
ATOM 1052 N N . GLU A 1 128 ? 2.415 18.742 7.139 1.00 75.62 128 GLU A N 1
ATOM 1053 C CA . GLU A 1 128 ? 2.859 17.408 7.501 1.00 75.62 128 GLU A CA 1
ATOM 1054 C C . GLU A 1 128 ? 3.696 16.729 6.417 1.00 75.62 128 GLU A C 1
ATOM 1056 O O . GLU A 1 128 ? 4.459 15.836 6.768 1.00 75.62 128 GLU A O 1
ATOM 1061 N N . ILE A 1 129 ? 3.559 17.122 5.145 1.00 79.50 129 ILE A N 1
ATOM 1062 C CA . ILE A 1 129 ? 4.240 16.458 4.029 1.00 79.50 129 ILE A CA 1
ATOM 1063 C C . ILE A 1 129 ? 5.462 17.277 3.621 1.00 79.50 129 ILE A C 1
ATOM 1065 O O . ILE A 1 129 ? 5.336 18.382 3.091 1.00 79.50 129 ILE A O 1
ATOM 1069 N N . THR A 1 130 ? 6.655 16.738 3.867 1.00 69.25 130 THR A N 1
ATOM 1070 C CA . THR A 1 130 ? 7.919 17.470 3.676 1.00 69.25 130 THR A CA 1
ATOM 1071 C C . THR A 1 130 ? 8.813 16.895 2.579 1.00 69.25 130 THR A C 1
ATOM 1073 O O . THR A 1 130 ? 9.782 17.542 2.169 1.00 69.25 130 THR A O 1
ATOM 1076 N N . GLY A 1 131 ? 8.485 15.714 2.051 1.00 71.00 131 GLY A N 1
ATOM 1077 C CA . GLY A 1 131 ? 9.239 15.067 0.980 1.00 71.00 131 GLY A CA 1
ATOM 1078 C C . GLY A 1 131 ? 8.392 14.152 0.096 1.00 71.00 131 GLY A C 1
ATOM 1079 O O . GLY A 1 131 ? 7.222 13.904 0.365 1.00 71.00 131 GLY A O 1
ATOM 1080 N N . GLY A 1 132 ? 9.007 13.655 -0.979 1.00 76.69 132 GLY A N 1
ATOM 1081 C CA . GLY A 1 132 ? 8.404 12.646 -1.853 1.00 76.69 132 GLY A CA 1
ATOM 1082 C C . GLY A 1 132 ? 8.532 11.222 -1.301 1.00 76.69 132 GLY A C 1
ATOM 1083 O O . GLY A 1 132 ? 9.300 10.966 -0.369 1.00 76.69 132 GLY A O 1
ATOM 1084 N N . LEU A 1 133 ? 7.819 10.282 -1.924 1.00 83.94 133 LEU A N 1
ATOM 1085 C CA . LEU A 1 133 ? 7.889 8.858 -1.595 1.00 83.94 133 LEU A CA 1
ATOM 1086 C C . LEU A 1 133 ? 9.269 8.294 -1.971 1.00 83.94 133 LEU A C 1
ATOM 1088 O O . LEU A 1 133 ? 9.670 8.340 -3.132 1.00 83.94 133 LEU A O 1
ATOM 1092 N N . LYS A 1 134 ? 9.999 7.747 -0.995 1.00 85.44 134 LYS A N 1
ATOM 1093 C CA . LYS A 1 134 ? 11.294 7.082 -1.212 1.00 85.44 134 LYS A CA 1
ATOM 1094 C C . LYS A 1 134 ? 11.194 5.628 -0.787 1.00 85.44 134 LYS A C 1
ATOM 1096 O O . LYS A 1 134 ? 11.231 5.357 0.407 1.00 85.44 134 LYS A O 1
ATOM 1101 N N . LEU A 1 135 ? 11.061 4.719 -1.746 1.00 91.50 135 LEU A N 1
ATOM 1102 C CA . LEU A 1 135 ? 10.898 3.294 -1.470 1.00 91.50 135 LEU A CA 1
ATOM 1103 C C . LEU A 1 135 ? 12.252 2.565 -1.459 1.00 91.50 135 LEU A C 1
ATOM 1105 O O . LEU A 1 135 ? 13.184 2.954 -2.169 1.00 91.50 135 LEU A O 1
ATOM 1109 N N . LYS A 1 136 ? 12.357 1.464 -0.707 1.00 94.44 136 LYS A N 1
ATOM 1110 C CA . LYS A 1 136 ? 13.540 0.574 -0.743 1.00 94.44 136 LYS A CA 1
ATOM 1111 C C . LYS A 1 136 ? 13.667 -0.228 -2.039 1.00 94.44 136 LYS A C 1
ATOM 1113 O O . LYS A 1 136 ? 14.781 -0.588 -2.410 1.00 94.44 136 LYS A O 1
ATOM 1118 N N . ASP A 1 137 ? 12.555 -0.522 -2.709 1.00 96.44 137 ASP A N 1
ATOM 1119 C CA . ASP A 1 137 ? 12.565 -1.178 -4.020 1.00 96.44 137 ASP A CA 1
ATOM 1120 C C . ASP A 1 137 ? 13.108 -0.202 -5.070 1.00 96.44 137 ASP A C 1
ATOM 1122 O O . ASP A 1 137 ? 12.509 0.841 -5.342 1.00 96.44 137 ASP A O 1
ATOM 1126 N N . THR A 1 138 ? 14.275 -0.524 -5.630 1.00 94.88 138 THR A N 1
ATOM 1127 C CA . THR A 1 138 ? 15.000 0.376 -6.533 1.00 94.88 138 THR A CA 1
ATOM 1128 C C . THR A 1 138 ? 14.248 0.606 -7.834 1.00 94.88 138 THR A C 1
ATOM 1130 O O . THR A 1 138 ? 14.176 1.743 -8.287 1.00 94.88 138 THR A O 1
ATOM 1133 N N . LEU A 1 139 ? 13.649 -0.442 -8.411 1.00 95.25 139 LEU A N 1
ATOM 1134 C CA . LEU A 1 139 ? 12.896 -0.325 -9.659 1.00 95.25 139 LEU A CA 1
ATOM 1135 C C . LEU A 1 139 ? 11.636 0.513 -9.441 1.00 95.25 139 LEU A C 1
ATOM 1137 O O . LEU A 1 139 ? 11.330 1.396 -10.236 1.00 95.25 139 LEU A O 1
ATOM 1141 N N . MET A 1 140 ? 10.918 0.263 -8.347 1.00 95.56 140 MET A N 1
ATOM 1142 C CA . MET A 1 140 ? 9.733 1.047 -8.010 1.00 95.56 140 MET A CA 1
ATOM 1143 C C . MET A 1 140 ? 10.084 2.524 -7.751 1.00 95.56 140 MET A C 1
ATOM 1145 O O . MET A 1 140 ? 9.379 3.418 -8.213 1.00 95.56 140 MET A O 1
ATOM 1149 N N . SER A 1 141 ? 11.199 2.795 -7.066 1.00 93.75 141 SER A N 1
ATOM 1150 C CA . SER A 1 141 ? 11.706 4.159 -6.863 1.00 93.75 141 SER A CA 1
ATOM 1151 C C . SER A 1 141 ? 12.124 4.844 -8.169 1.00 93.75 141 SER A C 1
ATOM 1153 O O . SER A 1 141 ? 11.892 6.041 -8.335 1.00 93.75 141 SER A O 1
ATOM 1155 N N . GLU A 1 142 ? 12.724 4.117 -9.114 1.00 94.44 142 GLU A N 1
ATOM 1156 C CA . GLU A 1 142 ? 13.047 4.641 -10.447 1.00 94.44 142 GLU A CA 1
ATOM 1157 C C . GLU A 1 142 ? 11.785 5.014 -11.232 1.00 94.44 142 GLU A C 1
ATOM 1159 O O . GLU A 1 142 ? 11.737 6.092 -11.823 1.00 94.44 142 GLU A O 1
ATOM 1164 N N . ILE A 1 143 ? 10.750 4.168 -11.187 1.00 93.88 143 ILE A N 1
ATOM 1165 C CA . ILE A 1 143 ? 9.460 4.434 -11.838 1.00 93.88 143 ILE A CA 1
ATOM 1166 C C . ILE A 1 143 ? 8.800 5.682 -11.241 1.00 93.88 143 ILE A C 1
ATOM 1168 O O . ILE A 1 143 ? 8.431 6.574 -11.997 1.00 93.88 143 ILE A O 1
ATOM 1172 N N . LEU A 1 144 ? 8.727 5.799 -9.910 1.00 91.19 144 LEU A N 1
ATOM 1173 C CA . LEU A 1 144 ? 8.167 6.982 -9.239 1.00 91.19 144 LEU A CA 1
ATOM 1174 C C . LEU A 1 144 ? 8.876 8.281 -9.647 1.00 91.19 144 LEU A C 1
ATOM 1176 O O . LEU A 1 144 ? 8.230 9.294 -9.916 1.00 91.19 144 LEU A O 1
ATOM 1180 N N . ASN A 1 145 ? 10.211 8.263 -9.706 1.00 90.19 145 ASN A N 1
ATOM 1181 C CA . ASN A 1 145 ? 10.980 9.432 -10.130 1.00 90.19 145 ASN A CA 1
ATOM 1182 C C . ASN A 1 145 ? 10.719 9.769 -11.602 1.00 90.19 145 ASN A C 1
ATOM 1184 O O . ASN A 1 145 ? 10.534 10.937 -11.941 1.00 90.19 145 ASN A O 1
ATOM 1188 N N . TRP A 1 146 ? 10.678 8.756 -12.469 1.00 90.94 146 TRP A N 1
ATOM 1189 C CA . TRP A 1 146 ? 10.367 8.942 -13.882 1.00 90.94 146 TRP A CA 1
ATOM 1190 C C . TRP A 1 146 ? 8.965 9.533 -14.079 1.00 90.94 146 TRP A C 1
ATOM 1192 O O . TRP A 1 146 ? 8.811 10.494 -14.830 1.00 90.94 146 TRP A O 1
ATOM 1202 N N . GLU A 1 147 ? 7.956 9.029 -13.367 1.00 88.06 147 GLU A N 1
ATOM 1203 C CA . GLU A 1 147 ? 6.589 9.559 -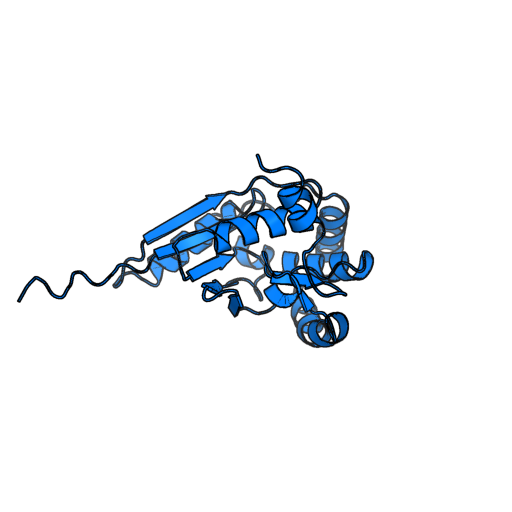13.418 1.00 88.06 147 GLU A CA 1
ATOM 1204 C C . GLU A 1 147 ? 6.532 11.023 -13.006 1.00 88.06 147 GLU A C 1
ATOM 1206 O O . GLU A 1 147 ? 5.973 11.839 -13.735 1.00 88.06 147 GLU A O 1
ATOM 1211 N N . TYR A 1 148 ? 7.180 11.377 -11.896 1.00 84.06 148 TYR A N 1
ATOM 1212 C CA . TYR A 1 148 ? 7.255 12.759 -11.433 1.00 84.06 148 TYR A CA 1
ATOM 1213 C C . TYR A 1 148 ? 7.909 13.698 -12.466 1.00 84.06 148 TYR A C 1
ATOM 1215 O O . TYR A 1 148 ? 7.508 14.857 -12.616 1.00 84.06 148 TYR A O 1
ATOM 1223 N N . GLU A 1 149 ? 8.915 13.220 -13.204 1.00 85.75 149 GLU A N 1
ATOM 1224 C CA . GLU A 1 149 ? 9.576 14.000 -14.253 1.00 85.75 149 GLU A CA 1
ATOM 1225 C C . GLU A 1 149 ? 8.712 14.175 -15.509 1.00 85.75 149 GLU A C 1
ATOM 1227 O O . GLU A 1 149 ? 8.723 15.259 -16.105 1.00 85.75 149 GLU A O 1
ATOM 1232 N N . GLN A 1 150 ? 7.980 13.133 -15.919 1.00 85.94 150 GLN A N 1
ATOM 1233 C CA . GLN A 1 150 ? 7.205 13.122 -17.165 1.00 85.94 150 GLN A CA 1
ATOM 1234 C C . GLN A 1 150 ? 5.778 13.666 -17.011 1.00 85.94 150 GLN A C 1
ATOM 1236 O O . GLN A 1 150 ? 5.262 14.303 -17.930 1.00 85.94 150 GLN A O 1
ATOM 1241 N N . PHE A 1 151 ? 5.143 13.440 -15.862 1.00 76.88 151 PHE A N 1
ATOM 1242 C CA . PHE A 1 151 ? 3.722 13.690 -15.620 1.00 76.88 151 PHE A CA 1
ATOM 1243 C C . PHE A 1 151 ? 3.528 14.586 -14.397 1.00 76.88 151 PHE A C 1
ATOM 1245 O O . PHE A 1 151 ? 3.027 14.175 -13.357 1.00 76.88 151 PHE A O 1
ATOM 1252 N N . LYS A 1 152 ? 3.922 15.856 -14.531 1.00 66.81 152 LYS A N 1
ATOM 1253 C CA . LYS A 1 152 ? 3.765 16.847 -13.451 1.00 66.81 152 LYS A CA 1
ATOM 1254 C C . LYS A 1 152 ? 2.303 17.135 -13.095 1.00 66.81 152 LYS A C 1
ATOM 1256 O O . LYS A 1 152 ? 2.028 17.474 -11.947 1.00 66.81 152 LYS A O 1
ATOM 1261 N N . ASP A 1 153 ? 1.404 16.992 -14.070 1.00 63.00 153 ASP A N 1
ATOM 1262 C CA . ASP A 1 153 ? -0.044 17.108 -13.896 1.00 63.00 153 ASP A CA 1
ATOM 1263 C C . ASP A 1 153 ? -0.630 15.688 -13.793 1.00 63.00 153 ASP A C 1
ATOM 1265 O O . ASP A 1 153 ? -0.609 14.921 -14.758 1.00 63.00 153 ASP A O 1
ATOM 1269 N N . ASN A 1 154 ? -1.109 15.314 -12.602 1.00 59.22 154 ASN A N 1
ATOM 1270 C CA . ASN A 1 154 ? -1.338 13.920 -12.193 1.00 59.22 154 ASN A CA 1
ATOM 1271 C C . ASN A 1 154 ? -2.628 13.266 -12.744 1.00 59.22 154 ASN A C 1
ATOM 1273 O O . ASN A 1 154 ? -3.093 12.248 -12.240 1.00 59.22 154 ASN A O 1
ATOM 1277 N N . GLU A 1 155 ? -3.212 13.826 -13.804 1.00 68.44 155 GLU A N 1
ATOM 1278 C CA . GLU A 1 155 ? -4.452 13.324 -14.425 1.00 68.44 155 GLU A CA 1
ATOM 1279 C C . GLU A 1 155 ? -4.260 11.965 -15.120 1.00 68.44 155 GLU A C 1
ATOM 1281 O O . GLU A 1 155 ? -5.216 11.243 -15.406 1.00 68.44 155 GLU A O 1
ATOM 1286 N N . VAL A 1 156 ? -3.006 11.598 -15.399 1.00 67.81 156 VAL A N 1
ATOM 1287 C CA . VAL A 1 156 ? -2.650 10.352 -16.085 1.00 67.81 156 VAL A CA 1
ATOM 1288 C C . VAL A 1 156 ? -3.059 9.119 -15.273 1.00 67.81 156 VAL A C 1
ATOM 1290 O O . VAL A 1 156 ? -3.458 8.125 -15.877 1.00 67.81 156 VAL A O 1
ATOM 1293 N N . VAL A 1 157 ? -3.076 9.192 -13.938 1.00 66.88 157 VAL A N 1
ATOM 1294 C CA . VAL A 1 157 ? -3.546 8.111 -13.045 1.00 66.88 157 VAL A CA 1
ATOM 1295 C C . VAL A 1 157 ? -4.923 7.587 -13.459 1.00 66.88 157 VAL A C 1
ATOM 1297 O O . VAL A 1 157 ? -5.108 6.382 -13.627 1.00 66.88 157 VAL A O 1
ATOM 1300 N N . HIS A 1 158 ? -5.870 8.485 -13.741 1.00 69.31 158 HIS A N 1
ATOM 1301 C CA . HIS A 1 158 ? -7.249 8.116 -14.077 1.00 69.31 158 HIS A CA 1
ATOM 1302 C C . HIS A 1 158 ? -7.374 7.341 -15.390 1.00 69.31 158 HIS A C 1
ATOM 1304 O O . HIS A 1 158 ? -8.355 6.629 -15.617 1.00 69.31 158 HIS A O 1
ATOM 1310 N N . THR A 1 159 ? -6.374 7.430 -16.269 1.00 69.50 159 THR A N 1
ATOM 1311 C CA . THR A 1 159 ? -6.375 6.663 -17.520 1.00 69.50 159 THR A CA 1
ATOM 1312 C C . THR A 1 159 ? -6.145 5.168 -17.276 1.00 69.50 159 THR A C 1
ATOM 1314 O O . THR A 1 159 ? -6.674 4.330 -18.017 1.00 69.50 159 THR A O 1
ATOM 1317 N N . PHE A 1 160 ? -5.441 4.808 -16.198 1.00 69.69 160 PHE A N 1
ATOM 1318 C CA . PHE A 1 160 ? -5.085 3.423 -15.895 1.00 69.69 160 PHE A CA 1
ATOM 1319 C C . PHE A 1 160 ? -6.211 2.632 -15.237 1.00 69.69 160 PHE A C 1
ATOM 1321 O O . PHE A 1 160 ? -6.266 1.419 -15.446 1.00 69.69 160 PHE A O 1
ATOM 1328 N N . GLU A 1 161 ? -7.167 3.286 -14.569 1.00 71.94 161 GLU A N 1
ATOM 1329 C CA . GLU A 1 161 ? -8.339 2.632 -13.960 1.00 71.94 161 GLU A CA 1
ATOM 1330 C C . GLU A 1 161 ? -9.064 1.705 -14.952 1.00 71.94 161 GLU A C 1
ATOM 1332 O O . GLU A 1 161 ? -9.467 0.589 -14.620 1.00 71.94 161 GLU A O 1
ATOM 1337 N N . THR A 1 162 ? -9.166 2.130 -16.216 1.00 73.81 162 THR A N 1
ATOM 1338 C CA . THR A 1 162 ? -9.811 1.347 -17.284 1.00 73.81 162 THR A CA 1
ATOM 1339 C C . THR A 1 162 ? -8.977 0.159 -17.776 1.00 73.81 162 THR A C 1
ATOM 1341 O O . THR A 1 162 ? -9.516 -0.779 -18.365 1.00 73.81 162 THR A O 1
ATOM 1344 N N . THR A 1 163 ? -7.670 0.167 -17.513 1.00 75.75 163 THR A N 1
ATOM 1345 C CA . THR A 1 163 ? -6.705 -0.834 -17.988 1.00 75.75 163 THR A CA 1
ATOM 1346 C C . THR A 1 163 ? -6.548 -1.990 -16.999 1.00 75.75 163 THR A C 1
ATOM 1348 O O . THR A 1 163 ? -6.327 -3.131 -17.410 1.00 75.75 163 THR A O 1
ATOM 1351 N N . ILE A 1 164 ? -6.737 -1.748 -15.698 1.00 81.56 164 ILE A N 1
ATOM 1352 C CA . ILE A 1 164 ? -6.598 -2.772 -14.647 1.00 81.56 164 ILE A CA 1
ATOM 1353 C C . ILE A 1 164 ? -7.477 -4.010 -14.889 1.00 81.56 164 ILE A C 1
ATOM 1355 O O . ILE A 1 164 ? -6.953 -5.126 -14.789 1.00 81.56 164 ILE A O 1
ATOM 1359 N N . PRO A 1 165 ? -8.768 -3.895 -15.269 1.00 83.62 165 PRO A N 1
ATOM 1360 C CA .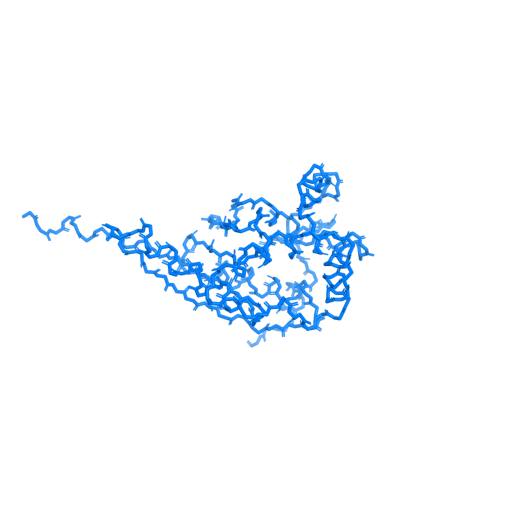 PRO A 1 165 ? -9.587 -5.070 -15.563 1.00 83.62 165 PRO A CA 1
ATOM 1361 C C . PRO A 1 165 ? -9.057 -5.902 -16.736 1.00 83.62 165 PRO A C 1
ATOM 1363 O O . PRO A 1 165 ? -9.264 -7.114 -16.763 1.00 83.62 165 PRO A O 1
ATOM 1366 N N . LEU A 1 166 ? -8.368 -5.271 -17.696 1.00 84.62 166 LEU A N 1
ATOM 1367 C CA . LEU A 1 166 ? -7.754 -5.957 -18.835 1.00 84.62 166 LEU A CA 1
ATOM 1368 C C . LEU A 1 166 ? -6.496 -6.719 -18.408 1.00 84.62 166 LEU A C 1
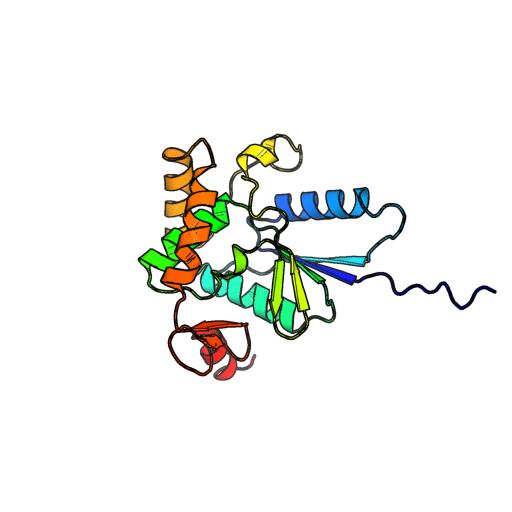ATOM 1370 O O . LEU A 1 166 ? -6.319 -7.869 -18.805 1.00 84.62 166 LEU A O 1
ATOM 1374 N N . LEU A 1 167 ? -5.656 -6.110 -17.564 1.00 85.19 167 LEU A N 1
ATOM 1375 C CA . LEU A 1 167 ? -4.424 -6.724 -17.049 1.00 85.19 167 LEU A CA 1
ATOM 1376 C C . LEU A 1 167 ? -4.699 -7.887 -16.092 1.00 85.19 167 LEU A C 1
ATOM 1378 O O . LEU A 1 167 ? -3.943 -8.854 -16.041 1.00 85.19 167 LEU A O 1
ATOM 1382 N N . THR A 1 168 ? -5.789 -7.797 -15.335 1.00 87.56 168 THR A N 1
ATOM 1383 C CA . THR A 1 168 ? -6.122 -8.752 -14.268 1.00 87.56 168 THR A CA 1
ATOM 1384 C C . THR A 1 168 ? -7.155 -9.798 -14.692 1.00 87.56 168 THR A C 1
ATOM 1386 O O . THR A 1 168 ? -7.564 -10.645 -13.891 1.00 87.56 168 THR A O 1
ATOM 1389 N N . HIS A 1 169 ? -7.570 -9.786 -15.963 1.00 88.25 169 HIS A N 1
ATOM 1390 C CA . HIS A 1 169 ? -8.580 -10.703 -16.472 1.00 88.25 169 HIS A CA 1
ATOM 1391 C C . HIS A 1 169 ? -8.155 -12.170 -16.306 1.00 88.25 169 HIS A C 1
ATOM 1393 O O . HIS A 1 169 ? -7.069 -12.582 -16.705 1.00 88.25 169 HIS A O 1
ATOM 1399 N N . GLY A 1 170 ? -9.038 -12.986 -15.725 1.00 87.56 170 GLY A N 1
ATOM 1400 C CA . GLY A 1 170 ? -8.800 -14.418 -15.517 1.00 87.56 170 GLY A CA 1
ATOM 1401 C C . GLY A 1 170 ? -7.887 -14.762 -14.334 1.00 87.56 170 GLY A C 1
ATOM 1402 O O . GLY A 1 170 ? -7.746 -15.946 -14.018 1.00 87.56 170 GLY A O 1
ATOM 1403 N N . MET A 1 171 ? -7.323 -13.768 -13.642 1.00 92.56 171 MET A N 1
ATOM 1404 C CA . MET A 1 171 ? -6.540 -13.993 -12.428 1.00 92.56 171 MET A CA 1
ATOM 1405 C C . MET A 1 171 ? -7.416 -14.491 -11.269 1.00 92.56 171 MET A C 1
ATOM 1407 O O . MET A 1 171 ? -8.632 -14.289 -11.224 1.00 92.56 171 MET A O 1
ATOM 1411 N N . LYS A 1 172 ? -6.785 -15.180 -10.317 1.00 92.75 172 LYS A N 1
ATOM 1412 C CA . LYS A 1 172 ? -7.406 -15.722 -9.101 1.00 92.75 172 LYS A CA 1
ATOM 1413 C C . LYS A 1 172 ? -6.830 -15.030 -7.871 1.00 92.75 172 LYS A C 1
ATOM 1415 O O . LYS A 1 172 ? -5.709 -14.545 -7.912 1.00 92.75 172 LYS A O 1
ATOM 1420 N N . ASN A 1 173 ? -7.550 -15.048 -6.754 1.00 93.44 173 ASN A N 1
ATOM 1421 C CA . ASN A 1 173 ? -7.040 -14.496 -5.497 1.00 93.44 173 ASN A CA 1
ATOM 1422 C C . ASN A 1 173 ? -6.290 -15.571 -4.700 1.00 93.44 173 ASN A C 1
ATOM 1424 O O . ASN A 1 173 ? -6.776 -16.692 -4.528 1.00 93.44 173 ASN A O 1
ATOM 1428 N N . CYS A 1 174 ? -5.136 -15.206 -4.150 1.00 94.81 174 CYS A N 1
ATOM 1429 C CA . CYS A 1 174 ? -4.417 -15.977 -3.150 1.00 94.81 174 CYS A CA 1
ATOM 1430 C C . CYS A 1 174 ? -5.327 -16.192 -1.940 1.00 94.81 174 CYS A C 1
ATOM 1432 O O . CYS A 1 174 ? -5.849 -15.232 -1.368 1.00 94.81 174 CYS A O 1
ATOM 1434 N N . LYS A 1 175 ? -5.471 -17.451 -1.515 1.00 91.75 175 LYS A N 1
ATOM 1435 C CA . LYS A 1 175 ? -6.395 -17.840 -0.436 1.00 91.75 175 LYS A CA 1
ATOM 1436 C C . LYS A 1 175 ? -6.062 -17.211 0.922 1.00 91.75 175 LYS A C 1
ATOM 1438 O O . LYS A 1 175 ? -6.935 -17.126 1.778 1.00 91.75 175 LYS A O 1
ATOM 1443 N N . GLU A 1 176 ? -4.821 -16.770 1.121 1.00 92.25 176 GLU A N 1
ATOM 1444 C CA . GLU A 1 176 ? -4.362 -16.209 2.394 1.00 92.25 176 GLU A CA 1
ATOM 1445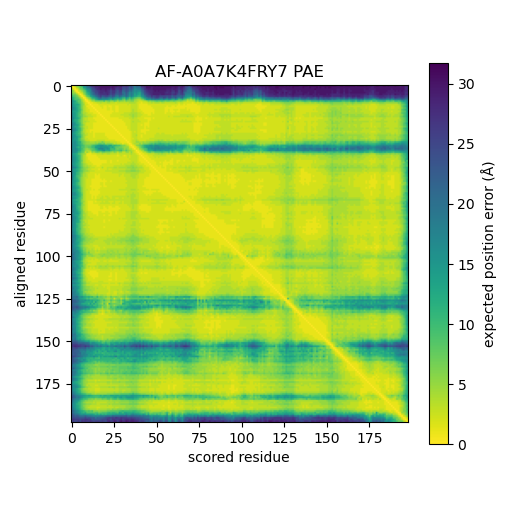 C C . GLU A 1 176 ? -4.273 -14.686 2.426 1.00 92.25 176 GLU A C 1
ATOM 1447 O O . GLU A 1 176 ? -4.697 -14.084 3.406 1.00 92.25 176 GLU A O 1
ATOM 1452 N N . CYS A 1 177 ? -3.670 -14.064 1.408 1.00 94.06 177 CYS A N 1
ATOM 1453 C CA . CYS A 1 177 ? -3.399 -12.622 1.407 1.00 94.06 177 CYS A CA 1
ATOM 1454 C C . CYS A 1 177 ? -4.236 -11.838 0.389 1.00 94.06 177 CYS A C 1
ATOM 1456 O O . CYS A 1 177 ? -4.084 -10.624 0.301 1.00 94.06 177 CYS A O 1
ATOM 1458 N N . GLY A 1 178 ? -5.065 -12.517 -0.411 1.00 93.50 178 GLY A N 1
ATOM 1459 C CA . GLY A 1 178 ? -5.886 -11.902 -1.455 1.00 93.50 178 GLY A CA 1
ATOM 1460 C C . GLY A 1 178 ? -5.148 -11.488 -2.726 1.00 93.50 178 GLY A C 1
ATOM 1461 O O . GLY A 1 178 ? -5.808 -11.048 -3.657 1.00 93.50 178 GLY A O 1
ATOM 1462 N N . ALA A 1 179 ? -3.822 -11.651 -2.794 1.00 95.69 179 ALA A N 1
ATOM 1463 C CA . ALA A 1 179 ? -3.031 -11.281 -3.966 1.00 95.69 179 ALA A CA 1
ATOM 1464 C C . ALA A 1 179 ? -3.533 -11.940 -5.264 1.00 95.69 179 ALA A C 1
ATOM 1466 O O . ALA A 1 179 ? -3.775 -13.144 -5.273 1.00 95.69 179 ALA A O 1
ATOM 1467 N N . LEU A 1 180 ? -3.603 -11.196 -6.365 1.00 94.62 180 LEU A N 1
ATOM 1468 C CA . LEU A 1 180 ? -3.920 -11.709 -7.695 1.00 94.62 180 LEU A CA 1
ATOM 1469 C C . LEU A 1 180 ? -2.793 -12.604 -8.219 1.00 94.62 180 LEU A C 1
ATOM 1471 O O . LEU A 1 180 ? -1.648 -12.184 -8.353 1.00 94.62 180 LEU A O 1
ATOM 1475 N N . ILE A 1 181 ? -3.118 -13.848 -8.542 1.00 94.50 181 ILE A N 1
ATOM 1476 C CA . ILE A 1 181 ? -2.197 -14.880 -9.018 1.00 94.50 181 ILE A CA 1
ATOM 1477 C C . ILE A 1 181 ? -2.763 -15.569 -10.263 1.00 94.50 181 ILE A C 1
ATOM 1479 O O . ILE A 1 181 ? -3.975 -15.679 -10.442 1.00 94.50 181 ILE A O 1
ATOM 1483 N N . ALA A 1 182 ? -1.877 -16.040 -11.142 1.00 88.94 182 ALA A N 1
ATOM 1484 C CA . ALA A 1 182 ? -2.264 -16.667 -12.410 1.00 88.94 182 ALA A CA 1
ATOM 1485 C C . ALA A 1 182 ? -2.883 -18.069 -12.247 1.00 88.94 182 ALA A C 1
ATOM 1487 O O . ALA A 1 182 ? -3.561 -18.561 -13.144 1.00 88.94 182 ALA A O 1
ATOM 1488 N N . SER A 1 183 ? -2.636 -18.730 -11.115 1.00 86.25 183 SER A N 1
ATOM 1489 C CA . SER A 1 183 ? -3.114 -20.084 -10.820 1.00 86.25 183 SER A CA 1
ATOM 1490 C C . SER A 1 183 ? -3.775 -20.140 -9.447 1.00 86.25 183 SER A C 1
ATOM 1492 O O . SER A 1 183 ? -3.613 -19.234 -8.634 1.00 86.25 183 SER A O 1
ATOM 1494 N N . GLU A 1 184 ? -4.559 -21.182 -9.177 1.00 87.12 184 GLU A N 1
ATOM 1495 C CA . GLU A 1 184 ? -5.186 -21.346 -7.866 1.00 87.12 184 GLU A CA 1
ATOM 1496 C C . GLU A 1 184 ? -4.154 -21.649 -6.770 1.00 87.12 184 GLU A C 1
ATOM 1498 O O . GLU A 1 184 ? -3.215 -22.412 -6.982 1.00 87.12 184 GLU A O 1
ATOM 1503 N N . GLY A 1 185 ? -4.373 -21.119 -5.561 1.00 91.44 185 GLY A N 1
ATOM 1504 C CA . GLY A 1 185 ? -3.585 -21.482 -4.382 1.00 91.44 185 GLY A CA 1
ATOM 1505 C C . GLY A 1 185 ? -3.046 -20.283 -3.611 1.00 91.44 185 GLY A C 1
ATOM 1506 O O . GLY A 1 185 ? -3.811 -19.407 -3.198 1.00 91.44 185 GLY A O 1
ATOM 1507 N N . LEU A 1 186 ? -1.738 -20.303 -3.355 1.00 92.56 186 LEU A N 1
ATOM 1508 C CA . LEU A 1 186 ? -1.017 -19.318 -2.553 1.00 92.56 186 LEU A CA 1
ATOM 1509 C C . LEU A 1 186 ? -0.018 -18.549 -3.424 1.00 92.56 186 LEU A C 1
ATOM 1511 O O . LEU A 1 186 ? 0.616 -19.123 -4.306 1.00 92.56 186 LEU A O 1
ATOM 1515 N N . CYS A 1 187 ? 0.151 -17.251 -3.161 1.00 94.00 187 CYS A N 1
ATOM 1516 C CA . CYS A 1 187 ? 1.202 -16.459 -3.797 1.00 94.00 187 CYS A CA 1
ATOM 1517 C C . CYS A 1 187 ? 2.595 -16.856 -3.277 1.00 94.00 187 CYS A C 1
ATOM 1519 O O . CYS A 1 187 ? 2.720 -17.488 -2.223 1.00 94.00 187 CYS A O 1
ATOM 1521 N N . LYS A 1 188 ? 3.653 -16.430 -3.985 1.00 93.44 188 LYS A N 1
ATOM 1522 C CA . LYS A 1 188 ? 5.048 -16.776 -3.655 1.00 93.44 188 LYS A CA 1
ATOM 1523 C C . LYS A 1 188 ? 5.428 -16.450 -2.201 1.00 93.44 188 LYS A C 1
ATOM 1525 O O . LYS A 1 188 ? 6.099 -17.250 -1.554 1.00 93.44 188 LYS A O 1
ATOM 1530 N N . TYR A 1 189 ? 4.947 -15.328 -1.660 1.00 94.31 189 TYR A N 1
ATOM 1531 C CA . TYR A 1 189 ? 5.250 -14.914 -0.286 1.00 94.31 189 TYR A CA 1
ATOM 1532 C C . TYR A 1 189 ? 4.522 -15.764 0.760 1.00 94.31 189 TYR A C 1
ATOM 1534 O O . TYR A 1 189 ? 5.137 -16.213 1.724 1.00 94.31 189 TYR A O 1
ATOM 1542 N N . CYS A 1 190 ? 3.232 -16.054 0.544 1.00 93.5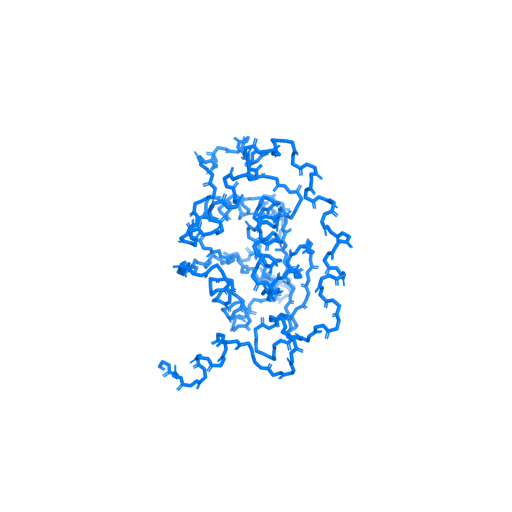0 190 CYS A N 1
ATOM 1543 C CA . CYS A 1 190 ? 2.472 -16.958 1.409 1.00 93.50 190 CYS A CA 1
ATOM 1544 C C . CYS A 1 190 ? 3.094 -18.358 1.430 1.00 93.50 190 CYS A C 1
ATOM 1546 O O . CYS A 1 190 ? 3.304 -18.906 2.512 1.00 93.50 190 CYS A O 1
ATOM 1548 N N . LEU A 1 191 ? 3.482 -18.888 0.264 1.00 91.81 191 LEU A N 1
ATOM 1549 C CA . LEU A 1 191 ? 4.193 -20.165 0.166 1.00 91.81 191 LEU A CA 1
ATOM 1550 C C . LEU A 1 191 ? 5.485 -20.146 0.992 1.00 91.81 191 LEU A C 1
ATOM 1552 O O . LEU A 1 191 ? 5.642 -21.000 1.863 1.00 91.81 191 LEU A O 1
ATOM 1556 N N . ARG A 1 192 ? 6.348 -19.134 0.803 1.00 89.56 192 ARG A N 1
ATOM 1557 C CA . ARG A 1 192 ? 7.606 -18.986 1.561 1.00 89.56 192 ARG A CA 1
ATOM 1558 C C . ARG A 1 192 ? 7.368 -18.947 3.073 1.00 89.56 192 ARG A C 1
ATOM 1560 O O . ARG A 1 192 ? 8.078 -19.617 3.820 1.00 89.56 192 ARG A O 1
ATOM 1567 N N . SER A 1 193 ? 6.351 -18.208 3.521 1.00 85.94 193 SER A N 1
ATOM 1568 C CA . SER A 1 193 ? 6.009 -18.110 4.947 1.00 85.94 193 SER A CA 1
ATOM 1569 C C . SER A 1 193 ? 5.446 -19.410 5.528 1.00 85.94 193 SER A C 1
ATOM 1571 O O . SER A 1 193 ? 5.706 -19.731 6.680 1.00 85.94 193 SER A O 1
ATOM 1573 N N . SER A 1 194 ? 4.715 -20.193 4.728 1.00 74.56 194 SER A N 1
ATOM 1574 C CA . SER A 1 194 ? 4.155 -21.477 5.169 1.00 74.56 194 SER A CA 1
ATOM 1575 C C . SER A 1 194 ? 5.219 -22.570 5.295 1.00 74.56 194 SER A C 1
ATOM 1577 O O . SER A 1 194 ? 5.105 -23.448 6.146 1.00 74.56 194 SER A O 1
ATOM 1579 N N . SER A 1 195 ? 6.280 -22.501 4.482 1.00 60.38 195 SER A N 1
ATOM 1580 C CA . SER A 1 195 ? 7.400 -23.443 4.541 1.00 60.38 195 SER A CA 1
ATOM 1581 C C . SER A 1 195 ? 8.351 -23.191 5.711 1.00 60.38 195 SER A C 1
ATOM 1583 O O . SER A 1 195 ? 9.038 -24.122 6.127 1.00 60.38 195 SER A O 1
ATOM 1585 N N . HIS A 1 196 ? 8.400 -21.966 6.244 1.00 47.56 196 HIS A N 1
ATOM 1586 C CA . HIS A 1 196 ? 9.235 -21.573 7.384 1.00 47.56 196 HIS A CA 1
ATOM 1587 C C . HIS A 1 196 ? 8.386 -20.780 8.391 1.00 47.56 196 HIS A C 1
ATOM 1589 O O . HIS A 1 196 ? 8.435 -19.547 8.387 1.00 47.56 196 HIS A O 1
ATOM 1595 N N . PRO A 1 197 ? 7.572 -21.460 9.222 1.00 46.25 197 PRO A N 1
ATOM 1596 C CA . PRO A 1 197 ? 6.887 -20.798 10.322 1.00 46.25 197 PRO A CA 1
ATOM 1597 C C . PRO A 1 197 ? 7.943 -20.267 11.298 1.00 46.25 197 PRO A C 1
ATOM 1599 O O . PRO A 1 197 ? 8.829 -21.016 11.710 1.00 46.25 197 PRO A O 1
ATOM 1602 N N . TYR A 1 198 ? 7.871 -18.969 11.596 1.00 43.16 198 TYR A N 1
ATOM 1603 C CA . TYR A 1 198 ? 8.668 -18.323 12.641 1.00 43.16 198 TYR A CA 1
ATOM 1604 C C . TYR A 1 198 ? 8.460 -18.993 14.002 1.00 43.16 198 TYR A C 1
ATOM 1606 O O . TYR A 1 198 ? 7.300 -19.369 14.297 1.00 43.16 198 TYR A O 1
#

Radius of gyration: 17.48 Å; Cα contacts (8 Å, |Δi|>4): 294; chains: 1; bounding box: 46×46×50 Å

Sequence (198 aa):
MSKFLQEKREKILLIYSEPFEEVSELLKKMIEAFTKNFLPEIRLFKVEESEDVNETLWKMMKFALASEEKKIVLPITADFLLAYTIYSSSLSQFYYLFMESSIFSLNGKTFLVPLHSTSISELYAFSEITGGLKLKDTLMSEILNWEYEQFKDNEVVHTFETTIPLLTHGMKNCKECGALIASEGLCKYCLRSSSHPY